Protein AF-A0A354EGL2-F1 (afdb_monomer_lite)

Foldseek 3Di:
DLLVVLLVLQVVVQPDPVCVVAPDPDRVLVVVLVLLVQDLVPFQDQAPCVVDPVSLVCLLCPSCVRVNDRVVVVVQSCCVVVLVCVLVSLVSVLVQQPDPPDADPSRRHHDDLLSVLSLLSSLQRGPNNVVVLVPHDLVVSLSSPLSSLVSCVVCVVVVNNPSPDDCLVSLVVSLVSLVPDPSDPCSVVSNVVSVVVNVPDPPPPPDDD

Structure (mmCIF, N/CA/C/O backbone):
data_AF-A0A354EGL2-F1
#
_entry.id   AF-A0A354EGL2-F1
#
loop_
_atom_site.group_PDB
_atom_site.id
_atom_site.type_symbol
_atom_site.label_atom_id
_atom_site.label_alt_id
_atom_site.label_comp_id
_atom_site.label_asym_id
_atom_site.label_entity_id
_atom_site.label_seq_id
_atom_site.pdbx_PDB_ins_code
_atom_site.Cartn_x
_atom_site.Cartn_y
_atom_site.Cartn_z
_atom_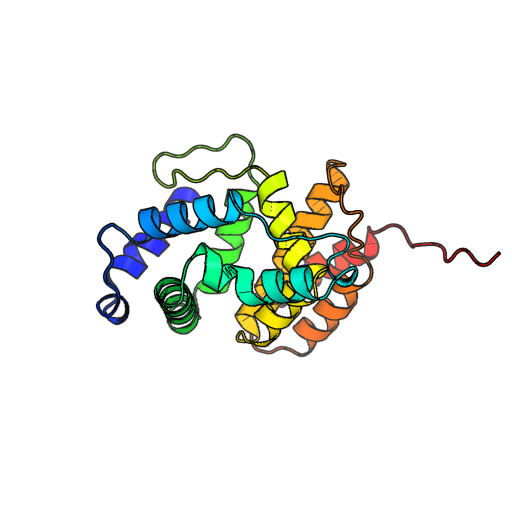site.occupancy
_atom_site.B_iso_or_equiv
_atom_site.auth_seq_id
_atom_site.auth_comp_id
_atom_site.auth_asym_id
_atom_site.auth_atom_id
_atom_site.pdbx_PDB_model_num
ATOM 1 N N . MET A 1 1 ? 9.305 -7.172 17.462 1.00 82.94 1 MET A N 1
ATOM 2 C CA . MET A 1 1 ? 9.045 -5.758 17.861 1.00 82.94 1 MET A CA 1
ATOM 3 C C . MET A 1 1 ? 7.963 -5.160 16.973 1.00 82.94 1 MET A C 1
ATOM 5 O O . MET A 1 1 ? 6.944 -4.763 17.519 1.00 82.94 1 MET A O 1
ATOM 9 N N . LEU A 1 2 ? 8.120 -5.228 15.644 1.00 90.19 2 LEU A N 1
ATOM 10 C CA . LEU A 1 2 ? 7.120 -4.787 14.658 1.00 90.19 2 LEU A CA 1
ATOM 11 C C . LEU A 1 2 ? 5.730 -5.413 14.851 1.00 90.19 2 LEU A C 1
ATOM 13 O O . LEU A 1 2 ? 4.753 -4.677 14.930 1.00 90.19 2 LEU A O 1
ATOM 17 N N . ALA A 1 3 ? 5.630 -6.741 15.024 1.00 91.81 3 ALA A N 1
ATOM 18 C CA . ALA A 1 3 ? 4.333 -7.391 15.259 1.00 91.81 3 ALA A CA 1
ATOM 19 C C . ALA A 1 3 ? 3.604 -6.814 16.478 1.00 91.81 3 ALA A C 1
ATOM 21 O O . ALA A 1 3 ? 2.397 -6.627 16.441 1.00 91.81 3 ALA A O 1
ATOM 22 N N . LYS A 1 4 ? 4.343 -6.486 17.547 1.00 93.56 4 LYS A N 1
ATOM 23 C CA . LYS A 1 4 ? 3.783 -5.882 18.761 1.00 93.56 4 LYS A CA 1
ATOM 24 C C . LYS A 1 4 ? 3.300 -4.448 18.521 1.00 93.56 4 LYS A C 1
ATOM 26 O O . LYS A 1 4 ? 2.286 -4.074 19.094 1.00 93.56 4 LYS A O 1
ATOM 31 N N . GLN A 1 5 ? 4.010 -3.656 17.716 1.00 94.50 5 GLN A N 1
ATOM 32 C CA . GLN A 1 5 ? 3.608 -2.280 17.390 1.00 94.50 5 GLN A CA 1
ATOM 33 C C . GLN A 1 5 ? 2.332 -2.273 16.541 1.00 94.50 5 GLN A C 1
ATOM 35 O O . GLN A 1 5 ? 1.341 -1.660 16.928 1.00 94.50 5 GLN A O 1
ATOM 40 N N . LEU A 1 6 ? 2.314 -3.069 15.469 1.00 95.38 6 LEU A N 1
ATOM 41 C CA . LEU A 1 6 ? 1.147 -3.234 14.602 1.00 95.38 6 LEU A CA 1
ATOM 42 C C . LEU A 1 6 ? -0.047 -3.842 15.348 1.00 95.38 6 LEU A C 1
ATOM 44 O O . LEU A 1 6 ? -1.172 -3.377 15.188 1.00 95.38 6 LEU A O 1
ATOM 48 N N . HIS A 1 7 ? 0.188 -4.843 16.200 1.00 96.06 7 HIS A N 1
ATOM 49 C CA . HIS A 1 7 ? -0.850 -5.388 17.074 1.00 96.06 7 HIS A CA 1
ATOM 50 C C . HIS A 1 7 ? -1.403 -4.318 18.021 1.00 96.06 7 HIS A C 1
ATOM 52 O O . HIS A 1 7 ? -2.615 -4.136 18.099 1.00 96.06 7 HIS A O 1
ATOM 58 N N . GLY A 1 8 ? -0.521 -3.553 18.672 1.00 96.94 8 GLY A N 1
ATOM 59 C CA . GLY A 1 8 ? -0.904 -2.461 19.564 1.00 96.94 8 GLY A CA 1
ATOM 60 C C . GLY A 1 8 ? -1.701 -1.358 18.863 1.00 96.94 8 GLY A C 1
ATOM 61 O O . GLY A 1 8 ? -2.616 -0.797 19.462 1.00 96.94 8 GLY A O 1
ATOM 62 N N . PHE A 1 9 ? -1.424 -1.080 17.584 1.00 97.38 9 PHE A N 1
ATOM 63 C CA . PHE A 1 9 ? -2.253 -0.184 16.777 1.00 97.38 9 PHE A CA 1
ATOM 64 C C . PHE A 1 9 ? -3.685 -0.716 16.632 1.00 97.38 9 PHE A C 1
ATOM 66 O O . PHE A 1 9 ? -4.638 0.030 16.847 1.00 97.38 9 PHE A O 1
ATOM 73 N N . PHE A 1 10 ? -3.866 -2.003 16.328 1.00 97.12 10 PHE A N 1
ATOM 74 C CA . PHE A 1 10 ? -5.208 -2.584 16.244 1.00 97.12 10 PHE A CA 1
ATOM 75 C C . PHE A 1 10 ? -5.915 -2.644 17.603 1.00 97.12 10 PHE A C 1
ATOM 77 O O . PHE A 1 10 ? -7.104 -2.342 17.666 1.00 97.12 10 PHE A O 1
ATOM 84 N N . GLU A 1 11 ? -5.202 -2.947 18.693 1.00 97.12 11 GLU A N 1
ATOM 85 C CA . GLU A 1 11 ? -5.763 -2.868 20.050 1.00 97.12 11 GLU A CA 1
ATOM 86 C C . GLU A 1 11 ? -6.217 -1.442 20.394 1.00 97.12 11 GLU A C 1
ATOM 88 O O . GLU A 1 11 ? -7.271 -1.253 21.003 1.00 97.12 11 GLU A O 1
ATOM 93 N N . HIS A 1 12 ? -5.445 -0.429 19.988 1.00 97.31 12 HIS A N 1
ATOM 94 C CA . HIS A 1 12 ? -5.819 0.972 20.146 1.00 97.31 12 HIS A CA 1
ATOM 95 C C . HIS A 1 12 ? -7.082 1.307 19.349 1.00 97.31 12 HIS A C 1
ATOM 97 O O . HIS A 1 12 ? -8.018 1.881 19.908 1.00 97.31 12 HIS A O 1
ATOM 103 N N . VAL A 1 13 ? -7.115 0.931 18.068 1.00 97.06 13 VAL A N 1
ATOM 104 C CA . VAL A 1 13 ? -8.241 1.159 17.152 1.00 97.06 13 VAL A CA 1
ATOM 105 C C . VAL A 1 13 ? -9.513 0.486 17.676 1.00 97.06 13 VAL A C 1
ATOM 107 O O . VAL A 1 13 ? -10.561 1.128 17.702 1.00 97.06 13 VAL A O 1
ATOM 110 N N . ASP A 1 14 ? -9.418 -0.740 18.201 1.00 96.75 14 ASP A N 1
ATOM 111 C CA . ASP A 1 14 ? -10.532 -1.486 18.810 1.00 96.75 14 ASP A CA 1
ATOM 112 C C . ASP A 1 14 ? -11.184 -0.757 20.000 1.00 96.75 14 ASP A C 1
ATOM 114 O O . ASP A 1 14 ? -12.360 -0.975 20.293 1.00 96.75 14 ASP A O 1
ATOM 118 N N . GLN A 1 15 ? -10.453 0.138 20.669 1.00 95.81 15 GLN A N 1
ATOM 119 C CA . GLN A 1 15 ? -10.955 0.934 21.795 1.00 95.81 15 GLN A CA 1
ATOM 120 C C . GLN A 1 15 ? -11.575 2.271 21.364 1.00 95.81 15 GLN A C 1
ATOM 122 O O . GLN A 1 15 ? -12.168 2.971 22.191 1.00 95.81 15 GLN A O 1
ATOM 127 N N . GLN A 1 16 ? -11.463 2.652 20.088 1.00 96.69 16 GLN A N 1
ATOM 128 C CA . GLN A 1 16 ? -11.916 3.960 19.627 1.00 96.69 16 GLN A CA 1
ATOM 129 C C . GLN A 1 16 ? -13.424 4.008 19.383 1.00 96.69 16 GLN A C 1
ATOM 131 O O . GLN A 1 16 ? -14.006 3.202 18.657 1.00 96.69 16 GLN A O 1
ATOM 136 N N . GLY A 1 17 ? -14.071 5.055 19.904 1.00 94.88 17 GLY A N 1
ATOM 137 C CA . GLY A 1 17 ? -15.522 5.236 19.778 1.00 94.88 17 GLY A CA 1
ATOM 138 C C . GLY A 1 17 ? -16.024 5.375 18.333 1.00 94.88 17 GLY A C 1
ATOM 139 O O . GLY A 1 17 ? -17.172 5.036 18.050 1.00 94.88 17 GLY A O 1
ATOM 140 N N . TYR A 1 18 ? -15.179 5.820 17.394 1.00 95.00 18 TYR A N 1
ATOM 141 C CA . TYR A 1 18 ? -15.561 5.935 15.981 1.00 95.00 18 TYR A CA 1
ATOM 142 C C . TYR A 1 18 ? -15.761 4.576 15.294 1.00 95.00 18 TYR A C 1
ATOM 144 O O . TYR A 1 18 ? -16.353 4.541 14.211 1.00 95.00 18 TYR A O 1
ATOM 152 N N . LEU A 1 19 ? -15.282 3.471 15.881 1.00 94.19 19 LEU A N 1
ATOM 153 C CA . LEU A 1 19 ? -15.527 2.131 15.352 1.00 94.19 19 LEU A CA 1
ATOM 154 C C . LEU A 1 19 ? -16.942 1.632 15.623 1.00 94.19 19 LEU A C 1
ATOM 156 O O . LEU A 1 19 ? -17.435 0.812 14.857 1.00 94.19 19 LEU A O 1
ATOM 160 N N . GLY A 1 20 ? -17.622 2.148 16.652 1.00 89.44 20 GLY A N 1
ATOM 161 C CA . GLY A 1 20 ? -18.939 1.657 17.073 1.00 89.44 20 GLY A CA 1
ATOM 162 C C . GLY A 1 20 ? -20.042 1.773 16.011 1.00 89.44 20 GLY A C 1
ATOM 163 O O . GLY A 1 20 ? -21.084 1.139 16.138 1.00 89.44 20 GLY A O 1
ATOM 164 N N . GLN A 1 21 ? -19.820 2.555 14.949 1.00 91.75 21 GLN A N 1
ATOM 165 C CA . GLN A 1 21 ? -20.725 2.649 13.797 1.00 91.75 21 GLN A CA 1
ATOM 166 C C . GLN A 1 21 ? -20.550 1.512 12.771 1.00 91.75 21 GLN A C 1
ATOM 168 O O . GLN A 1 21 ? -21.348 1.413 11.839 1.00 91.75 21 GLN A O 1
ATOM 173 N N . PHE A 1 22 ? -19.509 0.683 12.901 1.00 93.44 22 PHE A N 1
ATOM 174 C CA . PHE A 1 22 ? -19.214 -0.422 11.992 1.00 93.44 22 PHE A CA 1
ATOM 175 C C . PHE A 1 22 ? -19.506 -1.766 12.674 1.00 93.44 22 PHE A C 1
ATOM 177 O O . PHE A 1 22 ? -19.043 -1.995 13.792 1.00 93.44 22 PHE A O 1
ATOM 184 N N . PRO A 1 23 ? -20.235 -2.685 12.017 1.00 83.69 23 PRO A N 1
ATOM 185 C CA . PRO A 1 23 ? -20.567 -3.986 12.588 1.00 83.69 23 PRO A CA 1
ATOM 186 C C . PRO A 1 23 ? -19.368 -4.944 12.494 1.00 83.69 23 PRO A C 1
ATOM 188 O O . PRO A 1 23 ? -19.315 -5.828 11.638 1.00 83.69 23 PRO A O 1
ATOM 191 N N . LEU A 1 24 ? -18.371 -4.751 13.358 1.00 91.12 24 LEU A N 1
ATOM 192 C CA . LEU A 1 24 ? -17.235 -5.661 13.483 1.00 91.12 24 LEU A CA 1
ATOM 193 C C . LEU A 1 24 ? -17.591 -6.817 14.423 1.00 91.12 24 LEU A C 1
ATOM 195 O O . LEU A 1 24 ? -17.804 -6.628 15.615 1.00 91.12 24 LEU A O 1
ATOM 199 N N . ASN A 1 25 ? -17.624 -8.035 13.880 1.00 88.88 25 ASN A N 1
ATOM 200 C CA . ASN A 1 25 ? -17.926 -9.257 14.643 1.00 88.88 25 ASN A CA 1
ATOM 201 C C . ASN A 1 25 ? -16.674 -9.915 15.257 1.00 88.88 25 ASN A C 1
ATOM 203 O O . ASN A 1 25 ? -16.757 -11.000 15.828 1.00 88.88 25 ASN A O 1
ATOM 207 N N . ARG A 1 26 ? -15.501 -9.303 15.073 1.00 93.69 26 ARG A N 1
ATOM 208 C CA . ARG A 1 26 ? -14.185 -9.777 15.523 1.00 93.69 26 ARG A CA 1
ATOM 209 C C . ARG A 1 26 ? -13.250 -8.575 15.726 1.00 93.69 26 ARG A C 1
ATOM 211 O O . ARG A 1 26 ? -13.554 -7.517 15.170 1.00 93.69 26 ARG A O 1
ATOM 218 N N . PRO A 1 27 ? -12.124 -8.736 16.448 1.00 95.38 27 PRO A N 1
ATOM 219 C CA . PRO A 1 27 ? -11.111 -7.688 16.588 1.00 95.38 27 PRO A CA 1
ATOM 220 C C . PRO A 1 27 ? -10.677 -7.115 15.234 1.00 95.38 27 PRO A C 1
ATOM 222 O O . PRO A 1 27 ? -10.592 -7.863 14.248 1.00 95.38 27 PRO A O 1
ATOM 225 N N . SER A 1 28 ? -10.388 -5.813 15.174 1.00 96.62 28 SER A N 1
ATOM 226 C CA . SER A 1 28 ? -10.071 -5.127 13.915 1.00 96.62 28 SER A CA 1
ATOM 227 C C . SER A 1 28 ? -8.884 -5.760 13.199 1.00 96.62 28 SER A C 1
ATOM 229 O O . SER A 1 28 ? -8.963 -5.949 11.988 1.00 96.62 28 SER A O 1
ATOM 231 N N . GLN A 1 29 ? -7.845 -6.197 13.919 1.00 96.62 29 GLN A N 1
ATOM 232 C CA . GLN A 1 29 ? -6.706 -6.903 13.322 1.00 96.62 29 GLN A CA 1
ATOM 233 C C . GLN A 1 2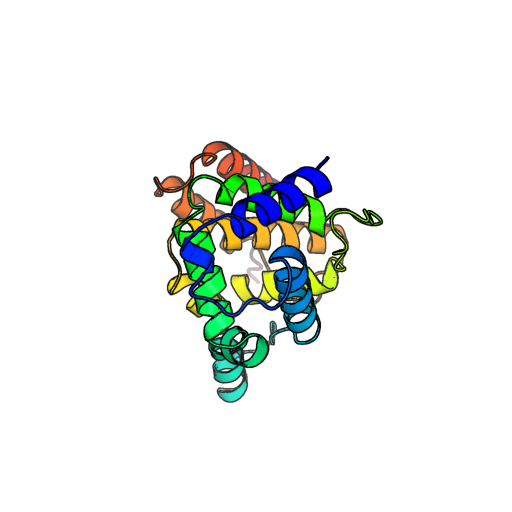9 ? -7.154 -8.110 12.490 1.00 96.62 29 GLN A C 1
ATOM 235 O O . GLN A 1 29 ? -6.832 -8.216 11.309 1.00 96.62 29 GLN A O 1
ATOM 240 N N . ALA A 1 30 ? -7.932 -9.014 13.093 1.00 96.62 30 ALA A N 1
ATOM 241 C CA . ALA A 1 30 ? -8.417 -10.213 12.414 1.00 96.62 30 ALA A CA 1
ATOM 242 C C . ALA A 1 30 ? -9.330 -9.861 11.231 1.00 96.62 30 ALA A C 1
ATOM 244 O O . ALA A 1 30 ? -9.375 -10.579 10.233 1.00 96.62 30 ALA A O 1
ATOM 245 N N . HIS A 1 31 ? -10.051 -8.742 11.330 1.00 97.44 31 HIS A N 1
ATOM 246 C CA . HIS A 1 31 ? -10.849 -8.215 10.234 1.00 97.44 31 HIS A CA 1
ATOM 247 C C . HIS A 1 31 ? -10.007 -7.717 9.066 1.00 97.44 31 HIS A C 1
ATOM 249 O O . HIS A 1 31 ? -10.260 -8.111 7.930 1.00 97.44 31 HIS A O 1
ATOM 255 N N . PHE A 1 32 ? -8.988 -6.907 9.328 1.00 97.06 32 PHE A N 1
ATOM 256 C CA . PHE A 1 32 ? -8.120 -6.364 8.289 1.00 97.06 32 PHE A CA 1
ATOM 257 C C . PHE A 1 32 ? -7.246 -7.419 7.623 1.00 97.06 32 PHE A C 1
ATOM 259 O O . PHE A 1 32 ? -7.055 -7.337 6.411 1.00 97.06 32 PHE A O 1
ATOM 266 N N . ILE A 1 33 ? -6.788 -8.429 8.366 1.00 96.50 33 ILE A N 1
ATOM 267 C CA . ILE A 1 33 ? -6.058 -9.568 7.795 1.00 96.50 33 ILE A CA 1
ATOM 268 C C . ILE A 1 33 ? -6.926 -10.301 6.767 1.00 96.50 33 ILE A C 1
ATOM 270 O O . ILE A 1 33 ? -6.500 -10.493 5.637 1.00 96.50 33 ILE A O 1
ATOM 274 N N . ASP A 1 34 ? -8.179 -10.613 7.095 1.00 96.75 34 ASP A N 1
ATOM 275 C CA . ASP A 1 34 ? -9.098 -11.272 6.156 1.00 96.75 34 ASP A CA 1
ATOM 276 C C . ASP A 1 34 ? -9.430 -10.406 4.931 1.00 96.75 34 ASP A C 1
ATOM 278 O O . ASP A 1 34 ? -9.510 -10.908 3.808 1.00 96.75 34 ASP A O 1
ATOM 282 N N . LEU A 1 35 ? -9.591 -9.089 5.109 1.00 97.44 35 LEU A N 1
ATOM 283 C CA . LEU A 1 35 ? -9.753 -8.177 3.974 1.00 97.44 35 LEU A CA 1
ATOM 284 C C . LEU A 1 35 ? -8.509 -8.167 3.080 1.00 97.44 35 LEU A C 1
ATOM 286 O O . LEU A 1 35 ? -8.646 -8.186 1.853 1.00 97.44 35 LEU A O 1
ATOM 290 N N . ALA A 1 36 ? -7.317 -8.147 3.678 1.00 97.25 36 ALA A N 1
ATOM 291 C CA . ALA A 1 36 ? -6.057 -8.221 2.955 1.00 97.25 36 ALA A CA 1
ATOM 292 C C . ALA A 1 36 ? -5.937 -9.554 2.207 1.00 97.25 36 ALA A C 1
ATOM 294 O O . ALA A 1 36 ? -5.654 -9.547 1.014 1.00 97.25 36 ALA A O 1
ATOM 295 N N . ASP A 1 37 ? -6.253 -10.684 2.835 1.00 97.19 37 ASP A N 1
ATOM 296 C CA . ASP A 1 37 ? -6.216 -12.001 2.192 1.00 97.19 37 ASP A CA 1
ATOM 297 C C . ASP A 1 37 ? -7.194 -12.107 1.019 1.00 97.19 37 ASP A C 1
ATOM 299 O O . ASP A 1 37 ? -6.845 -12.642 -0.039 1.00 97.19 37 ASP A O 1
ATOM 303 N N . ARG A 1 38 ? -8.402 -11.544 1.149 1.00 98.12 38 ARG A N 1
ATOM 304 C CA . ARG A 1 38 ? -9.378 -11.466 0.049 1.00 98.12 38 ARG A CA 1
ATOM 305 C C . ARG A 1 38 ? -8.853 -10.643 -1.119 1.00 98.12 38 ARG A C 1
ATOM 307 O O . ARG A 1 38 ? -9.011 -11.064 -2.263 1.00 98.12 38 ARG A O 1
ATOM 314 N N . LEU A 1 39 ? -8.235 -9.497 -0.841 1.00 98.25 39 LEU A N 1
ATOM 315 C CA . LEU A 1 39 ? -7.596 -8.652 -1.850 1.00 98.25 39 LEU A CA 1
ATOM 316 C C . LEU A 1 39 ? -6.446 -9.396 -2.537 1.00 98.25 39 LEU A C 1
ATOM 318 O O . LEU A 1 39 ? -6.446 -9.563 -3.750 1.00 98.25 39 LEU A O 1
ATOM 322 N N . LEU A 1 40 ? -5.516 -9.950 -1.767 1.00 96.94 40 LEU A N 1
ATOM 323 C CA . LEU A 1 40 ? -4.353 -10.666 -2.290 1.00 96.94 40 LEU A CA 1
ATOM 324 C C . LEU A 1 40 ? -4.713 -11.963 -3.034 1.00 96.94 40 LEU A C 1
ATOM 326 O O . LEU A 1 40 ? -3.921 -12.442 -3.843 1.00 96.94 40 LEU A O 1
ATOM 330 N N . SER A 1 41 ? -5.887 -12.541 -2.772 1.00 97.62 41 SER A N 1
ATOM 331 C CA . SER A 1 41 ? -6.422 -13.696 -3.513 1.00 97.62 41 SER A CA 1
ATOM 332 C C . SER A 1 41 ? -7.200 -13.300 -4.772 1.00 97.62 41 SER A C 1
ATOM 334 O O . SER A 1 41 ? -7.540 -14.162 -5.575 1.00 97.62 41 SER A O 1
ATOM 336 N N . ASN A 1 42 ? -7.486 -12.009 -4.950 1.00 97.88 42 ASN A N 1
ATOM 337 C CA . ASN A 1 42 ? -8.179 -11.450 -6.106 1.00 97.88 42 ASN A CA 1
ATOM 338 C C . ASN A 1 42 ? -7.413 -10.205 -6.588 1.00 97.88 42 ASN A C 1
ATOM 340 O O . ASN A 1 42 ? -7.911 -9.091 -6.410 1.00 97.88 42 ASN A O 1
ATOM 344 N N . PRO A 1 43 ? -6.192 -10.351 -7.137 1.00 96.69 43 PRO A N 1
ATOM 345 C CA . PRO A 1 43 ? -5.412 -9.206 -7.589 1.00 96.69 43 PRO A CA 1
ATOM 346 C C . PRO A 1 43 ? -6.096 -8.499 -8.776 1.00 96.69 43 PRO A C 1
ATOM 348 O O . PRO A 1 43 ? -6.806 -9.141 -9.555 1.00 96.69 43 PRO A O 1
ATOM 351 N N . PRO A 1 44 ? -5.914 -7.176 -8.917 1.00 95.81 44 PRO A N 1
ATOM 352 C CA . PRO A 1 44 ? -6.371 -6.432 -10.091 1.00 95.81 44 PRO A CA 1
ATOM 353 C C . PRO A 1 44 ? -5.527 -6.775 -11.332 1.00 95.81 44 PRO A C 1
ATOM 355 O O . PRO A 1 44 ? -4.462 -7.383 -11.227 1.00 95.81 44 PRO A O 1
ATOM 358 N N . VAL A 1 45 ? -5.966 -6.343 -12.516 1.00 96.31 45 VAL A N 1
ATOM 359 C CA . VAL A 1 45 ? -5.198 -6.528 -13.759 1.00 96.31 45 VAL A CA 1
ATOM 360 C C . VAL A 1 45 ? -4.165 -5.406 -13.895 1.00 96.31 45 VAL A C 1
ATOM 362 O O . VAL A 1 45 ? -4.535 -4.247 -14.044 1.00 96.31 45 VAL A O 1
ATOM 365 N N . VAL A 1 46 ? -2.870 -5.722 -13.840 1.00 95.31 46 VAL A N 1
ATOM 366 C CA . VAL A 1 46 ? -1.796 -4.703 -13.837 1.00 95.31 46 VAL A CA 1
ATOM 367 C C . VAL A 1 46 ? -1.312 -4.333 -15.241 1.00 95.31 46 VAL A C 1
ATOM 369 O O . VAL A 1 46 ? -1.112 -3.158 -15.552 1.00 95.31 46 VAL A O 1
ATOM 372 N N . SER A 1 47 ? -1.110 -5.336 -16.089 1.00 91.69 47 SER A N 1
ATOM 373 C CA . SER A 1 47 ? -0.637 -5.174 -17.464 1.00 91.69 47 SER A CA 1
ATOM 374 C C . SER A 1 47 ? -1.803 -5.204 -18.442 1.00 91.69 47 SER A C 1
ATOM 376 O O . SER A 1 47 ? -2.756 -5.952 -18.236 1.00 91.69 47 SER A O 1
ATOM 378 N N . ARG A 1 48 ? -1.706 -4.437 -19.538 1.00 89.94 48 ARG A N 1
ATOM 379 C CA . ARG A 1 48 ? -2.702 -4.438 -20.629 1.00 89.94 48 ARG A CA 1
ATOM 380 C C . ARG A 1 48 ? -4.122 -4.057 -20.184 1.00 89.94 48 ARG A C 1
ATOM 382 O O . ARG A 1 48 ? -5.088 -4.396 -20.851 1.00 89.94 48 ARG A O 1
ATOM 389 N N . GLU A 1 49 ? -4.257 -3.303 -19.088 1.00 93.06 49 GLU A N 1
ATOM 390 C CA . GLU A 1 49 ? -5.554 -2.776 -18.631 1.00 93.06 49 GLU A CA 1
ATOM 391 C C . GLU A 1 49 ? -6.254 -1.967 -19.735 1.00 93.06 49 GLU A C 1
ATOM 393 O O . GLU A 1 49 ? -7.467 -2.058 -19.892 1.00 93.06 49 GLU A O 1
ATOM 398 N N . ALA A 1 50 ? -5.486 -1.194 -20.507 1.00 89.25 50 ALA A N 1
ATOM 399 C CA . ALA A 1 50 ? -6.001 -0.310 -21.549 1.00 89.25 50 ALA A CA 1
ATOM 400 C C . ALA A 1 50 ? -6.425 -1.029 -22.844 1.00 89.25 50 ALA A C 1
ATOM 402 O O . ALA A 1 50 ? -6.935 -0.371 -23.751 1.00 89.25 50 ALA A O 1
ATOM 403 N N . ASP A 1 51 ? -6.227 -2.347 -22.946 1.00 91.50 51 ASP A N 1
ATOM 404 C CA . ASP A 1 51 ? -6.587 -3.115 -24.142 1.00 91.50 51 ASP A CA 1
ATOM 405 C C . ASP A 1 51 ? -8.105 -3.194 -24.340 1.00 91.50 51 ASP A C 1
ATOM 407 O O . ASP A 1 51 ? -8.577 -3.305 -25.474 1.00 91.50 51 ASP A O 1
ATOM 411 N N . ASP A 1 52 ? -8.883 -3.122 -23.256 1.00 92.94 52 ASP A N 1
ATOM 412 C CA . ASP A 1 52 ? -10.335 -3.151 -23.331 1.00 92.94 52 ASP A CA 1
ATOM 413 C C . ASP A 1 52 ? -11.016 -2.354 -22.206 1.00 92.94 52 ASP A C 1
ATOM 415 O O . ASP A 1 52 ? -10.569 -2.286 -21.060 1.00 92.94 52 ASP A O 1
ATOM 419 N N . LEU A 1 53 ? -12.161 -1.752 -22.541 1.00 92.25 53 LEU A N 1
ATOM 420 C CA . LEU A 1 53 ? -12.931 -0.922 -21.612 1.00 92.25 53 LEU A CA 1
ATOM 421 C C . LEU A 1 53 ? -13.422 -1.708 -20.388 1.00 92.25 53 LEU A C 1
ATOM 423 O O . LEU A 1 53 ? -13.572 -1.134 -19.309 1.00 92.25 53 LEU A O 1
ATOM 427 N N . TYR A 1 54 ? -13.702 -3.001 -20.538 1.00 94.00 54 TYR A N 1
ATOM 428 C CA . TYR A 1 54 ? -14.238 -3.805 -19.449 1.00 94.00 54 TYR A CA 1
ATOM 429 C C . TYR A 1 54 ? -13.198 -3.981 -18.336 1.00 94.00 54 TYR A C 1
ATOM 431 O O . TYR A 1 54 ? -13.533 -3.769 -17.169 1.00 94.00 54 TYR A O 1
ATOM 439 N N . THR A 1 55 ? -11.938 -4.246 -18.678 1.00 94.56 55 THR A N 1
ATOM 440 C CA . THR A 1 55 ? -10.825 -4.347 -17.725 1.00 94.56 55 THR A CA 1
ATOM 441 C C . THR A 1 55 ? -10.583 -3.027 -16.987 1.00 94.56 55 THR A C 1
ATOM 443 O O . THR A 1 55 ? -10.492 -3.022 -15.756 1.00 94.56 55 THR A O 1
ATOM 446 N N . ILE A 1 56 ? -10.608 -1.887 -17.691 1.00 94.50 56 ILE A N 1
ATOM 447 C CA . ILE A 1 56 ? -10.524 -0.552 -17.064 1.00 94.50 56 ILE A CA 1
ATOM 448 C C . ILE A 1 56 ? -11.643 -0.369 -16.022 1.00 94.50 56 ILE A C 1
ATOM 450 O O . ILE A 1 56 ? -11.398 0.043 -14.883 1.00 94.50 56 ILE A O 1
ATOM 454 N N . LEU A 1 57 ? -12.891 -0.689 -16.388 1.00 94.19 57 LEU A N 1
ATOM 455 C CA . LEU A 1 57 ? -14.042 -0.584 -15.484 1.00 94.19 57 LEU A CA 1
ATOM 456 C C . LEU A 1 57 ? -13.912 -1.524 -14.275 1.00 94.19 57 LEU A C 1
ATOM 458 O O . LEU A 1 57 ? -14.245 -1.126 -13.153 1.00 94.19 57 LEU A O 1
ATOM 462 N N . GLN A 1 58 ? -13.414 -2.748 -14.475 1.00 95.00 58 GLN A N 1
ATOM 463 C CA . GLN A 1 58 ? -13.176 -3.702 -13.391 1.00 95.00 58 GLN A CA 1
ATOM 464 C C . GLN A 1 58 ? -12.148 -3.175 -12.389 1.00 95.00 58 GLN A C 1
ATOM 466 O O . GLN A 1 58 ? -12.437 -3.148 -11.189 1.00 95.00 58 GLN A O 1
ATOM 471 N N . ASN A 1 59 ? -11.003 -2.693 -12.868 1.00 96.62 59 ASN A N 1
ATOM 472 C CA . ASN A 1 59 ? -9.950 -2.128 -12.030 1.00 96.62 59 ASN A CA 1
ATOM 473 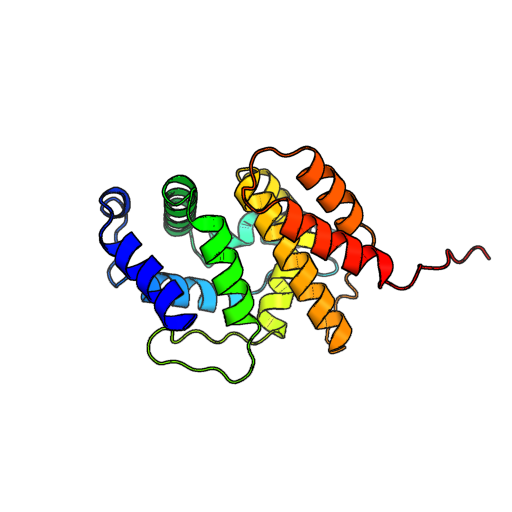C C . ASN A 1 59 ? -10.419 -0.888 -11.257 1.00 96.62 59 ASN A C 1
ATOM 475 O O . ASN A 1 59 ? -10.141 -0.750 -10.064 1.00 96.62 59 ASN A O 1
ATOM 479 N N . MET A 1 60 ? -11.193 0.002 -11.888 1.00 94.81 60 MET A N 1
ATOM 480 C CA . MET A 1 60 ? -11.759 1.172 -11.200 1.00 94.81 60 MET A CA 1
ATOM 481 C C . MET A 1 60 ? -12.702 0.795 -10.051 1.00 94.81 60 MET A C 1
ATOM 483 O O . MET A 1 60 ? -12.765 1.511 -9.046 1.00 94.81 60 MET A O 1
ATOM 487 N N . ALA A 1 61 ? -13.426 -0.317 -10.190 1.00 95.69 61 ALA A N 1
ATOM 488 C CA . ALA A 1 61 ? -14.353 -0.832 -9.187 1.00 95.69 61 ALA A CA 1
ATOM 489 C C . ALA A 1 61 ? -13.720 -1.866 -8.236 1.00 95.69 61 ALA A C 1
ATOM 491 O O . ALA A 1 61 ? -14.433 -2.401 -7.385 1.00 95.69 61 ALA A O 1
ATOM 492 N N . HIS A 1 62 ? -12.413 -2.140 -8.349 1.00 97.62 62 HIS A N 1
ATOM 493 C CA . HIS A 1 62 ? -11.743 -3.289 -7.727 1.00 97.62 62 HIS A CA 1
ATOM 494 C C . HIS A 1 62 ? -12.037 -3.439 -6.233 1.00 97.62 62 HIS A C 1
ATOM 496 O O . HIS A 1 62 ? -12.700 -4.384 -5.810 1.00 97.62 62 HIS A O 1
ATOM 502 N N . PHE A 1 63 ? -11.639 -2.455 -5.423 1.00 97.56 63 PHE A N 1
ATOM 503 C CA . PHE A 1 63 ? -11.853 -2.506 -3.974 1.00 97.56 63 PHE A CA 1
ATOM 504 C C . PHE A 1 63 ? -13.334 -2.609 -3.601 1.00 97.56 63 PHE A C 1
ATOM 506 O O . PHE A 1 63 ? -13.690 -3.343 -2.685 1.00 97.56 63 PHE A O 1
ATOM 513 N N . PHE A 1 64 ? -14.217 -1.911 -4.320 1.00 96.81 64 PHE A N 1
ATOM 514 C CA . PHE A 1 64 ? -15.651 -1.978 -4.038 1.00 96.81 64 PHE A CA 1
ATOM 515 C C . PHE A 1 64 ? -16.197 -3.386 -4.283 1.00 96.81 64 PHE A C 1
ATOM 517 O O . PHE A 1 64 ? -16.971 -3.884 -3.472 1.00 96.81 64 PHE A O 1
ATOM 524 N N . ARG A 1 65 ? -15.765 -4.044 -5.362 1.00 97.25 65 ARG A N 1
ATOM 525 C CA . ARG A 1 65 ? -16.167 -5.416 -5.687 1.00 97.25 65 ARG A CA 1
ATOM 526 C C . ARG A 1 65 ? -15.625 -6.431 -4.684 1.00 97.25 65 ARG A C 1
ATOM 528 O O . ARG A 1 65 ? -16.359 -7.338 -4.308 1.00 97.25 65 ARG A O 1
ATOM 535 N N . ILE A 1 66 ? -14.368 -6.287 -4.260 1.00 98.06 66 ILE A N 1
ATOM 536 C CA . ILE A 1 66 ? -13.705 -7.295 -3.423 1.00 98.06 66 ILE A CA 1
ATOM 537 C C . ILE A 1 66 ? -14.033 -7.133 -1.945 1.00 98.06 66 ILE A C 1
ATOM 539 O O . ILE A 1 66 ? -14.378 -8.123 -1.308 1.00 98.06 66 ILE A O 1
ATOM 543 N N . ILE A 1 67 ? -13.942 -5.922 -1.389 1.00 97.19 67 ILE A N 1
ATOM 544 C CA . ILE A 1 67 ? -14.125 -5.685 0.053 1.00 97.19 67 ILE A CA 1
ATOM 545 C C . ILE A 1 67 ? -15.419 -4.941 0.387 1.00 97.19 67 ILE A C 1
ATOM 547 O O . ILE A 1 67 ? -15.824 -4.931 1.544 1.00 97.19 67 ILE A O 1
ATOM 551 N N . GLY A 1 68 ? -16.131 -4.386 -0.593 1.00 96.94 68 GLY A N 1
ATOM 552 C CA . GLY A 1 68 ? -17.425 -3.747 -0.360 1.00 96.94 68 GLY A CA 1
ATOM 553 C C . GLY A 1 68 ? -17.336 -2.337 0.230 1.00 96.94 68 GLY A C 1
ATOM 554 O O . GLY A 1 68 ? -16.311 -1.885 0.743 1.00 96.94 68 GLY A O 1
ATOM 555 N N . LYS A 1 69 ? -18.459 -1.618 0.150 1.00 95.81 69 LYS A N 1
ATOM 556 C CA . LYS A 1 69 ? -18.579 -0.211 0.563 1.00 95.81 69 LYS A CA 1
ATOM 557 C C . LYS A 1 69 ? -18.289 0.018 2.046 1.00 95.81 69 LYS A C 1
ATOM 559 O O . LYS A 1 69 ? -17.615 0.986 2.380 1.00 95.81 69 LYS A O 1
ATOM 564 N N . GLU A 1 70 ? -18.827 -0.834 2.915 1.00 95.62 70 GLU A N 1
ATOM 565 C CA . GLU A 1 70 ? -18.727 -0.667 4.370 1.00 95.62 70 GLU A CA 1
ATOM 566 C C . GLU A 1 70 ? -17.274 -0.751 4.835 1.00 95.62 70 GLU A C 1
ATOM 568 O O . GLU A 1 70 ? -16.816 0.122 5.565 1.00 95.62 70 GLU A O 1
ATOM 573 N N . ASN A 1 71 ? -16.508 -1.710 4.307 1.00 96.62 71 ASN A N 1
ATOM 574 C CA . ASN A 1 71 ? -15.086 -1.833 4.616 1.00 96.62 71 ASN A CA 1
ATOM 575 C C . ASN A 1 71 ? -14.260 -0.674 4.045 1.00 96.62 71 ASN A C 1
ATOM 577 O O . ASN A 1 71 ? -13.338 -0.199 4.701 1.00 96.62 71 ASN A O 1
ATOM 581 N N . ILE A 1 72 ? -14.605 -0.159 2.859 1.00 96.12 72 ILE A N 1
ATOM 582 C CA . ILE A 1 72 ? -13.966 1.057 2.325 1.00 96.12 72 ILE A CA 1
ATOM 583 C C . ILE A 1 72 ? -14.224 2.256 3.245 1.00 96.12 72 ILE A C 1
ATOM 585 O O . ILE A 1 72 ? -13.317 3.056 3.474 1.00 96.12 72 ILE A O 1
ATOM 589 N N . LEU A 1 73 ? -15.448 2.398 3.763 1.00 96.00 73 LEU A N 1
ATOM 590 C CA . LEU A 1 73 ? -15.794 3.479 4.684 1.00 96.00 73 LEU A CA 1
ATOM 591 C C . LEU A 1 73 ? -15.074 3.326 6.030 1.00 96.00 73 LEU A C 1
ATOM 593 O O . LEU A 1 73 ? -14.599 4.324 6.569 1.00 96.00 73 LEU A O 1
ATOM 597 N N . LEU A 1 74 ? -14.946 2.098 6.531 1.00 97.00 74 LEU A N 1
ATOM 598 C CA . LEU A 1 74 ? -14.177 1.772 7.730 1.00 97.00 74 LEU A CA 1
ATOM 599 C C . LEU A 1 74 ? -12.702 2.163 7.572 1.00 97.00 74 LEU A C 1
ATOM 601 O O . LEU A 1 74 ? -12.199 2.942 8.378 1.00 97.00 74 LEU A O 1
ATOM 605 N N . ILE A 1 75 ? -12.040 1.702 6.503 1.00 95.81 75 ILE A N 1
ATOM 606 C CA . ILE A 1 75 ? -10.638 2.047 6.201 1.00 95.81 75 ILE A CA 1
ATOM 607 C C . ILE A 1 75 ? -10.478 3.561 6.128 1.00 95.81 75 ILE A C 1
ATOM 609 O O . ILE A 1 75 ? -9.604 4.123 6.778 1.00 95.81 75 ILE A O 1
ATOM 613 N N . LYS A 1 76 ? -11.349 4.237 5.369 1.00 95.31 76 LYS A N 1
ATOM 614 C CA . LYS A 1 76 ? -11.314 5.696 5.252 1.00 95.31 76 LYS A CA 1
ATOM 615 C C . LYS A 1 76 ? -11.440 6.370 6.622 1.00 95.31 76 LYS A C 1
ATOM 617 O O . LYS A 1 76 ? -10.714 7.314 6.895 1.00 95.31 76 LYS A O 1
ATOM 622 N N . THR A 1 77 ? -12.344 5.885 7.470 1.00 96.12 77 THR A N 1
ATOM 623 C CA . THR A 1 77 ? -12.561 6.453 8.805 1.00 96.12 77 THR A CA 1
ATOM 624 C C . THR A 1 77 ? -11.326 6.301 9.680 1.00 96.12 77 THR A C 1
ATOM 626 O O . THR A 1 77 ? -10.936 7.275 10.308 1.00 96.12 77 THR A O 1
ATOM 629 N N . ILE A 1 78 ? -10.682 5.132 9.686 1.00 96.12 78 ILE A N 1
ATOM 630 C CA . ILE A 1 78 ? -9.437 4.924 10.437 1.00 96.12 78 ILE A CA 1
ATOM 631 C C . ILE A 1 78 ? -8.342 5.852 9.908 1.00 96.12 78 ILE A C 1
ATOM 633 O O . ILE A 1 78 ? -7.764 6.589 10.692 1.00 96.12 78 ILE A O 1
ATOM 637 N N . LEU A 1 79 ? -8.124 5.917 8.590 1.00 94.69 79 LEU A N 1
ATOM 638 C CA . LEU A 1 79 ? -7.134 6.828 7.993 1.00 94.69 79 LEU A CA 1
ATOM 639 C C . LEU A 1 79 ? -7.396 8.303 8.343 1.00 94.69 79 LEU A C 1
ATOM 641 O O . LEU A 1 79 ? -6.461 9.075 8.533 1.00 94.69 79 LEU A O 1
ATOM 645 N N . ASP A 1 80 ? -8.667 8.701 8.437 1.00 94.25 80 ASP A N 1
ATOM 646 C CA . ASP A 1 80 ? -9.060 10.064 8.796 1.00 94.25 80 ASP A CA 1
ATOM 647 C C . ASP A 1 80 ? -8.913 10.367 10.298 1.00 94.25 80 ASP A C 1
ATOM 649 O O . ASP A 1 80 ? -8.720 11.531 10.656 1.00 94.25 80 ASP A O 1
ATOM 653 N N . ARG A 1 81 ? -9.026 9.364 11.177 1.00 96.06 81 ARG A N 1
ATOM 654 C CA . ARG A 1 81 ? -8.968 9.526 12.642 1.00 96.06 81 ARG A CA 1
ATOM 655 C C . ARG A 1 81 ? -7.575 9.286 13.215 1.00 96.06 81 ARG A C 1
ATOM 657 O O . ARG A 1 81 ? -7.172 10.024 14.103 1.00 96.06 81 ARG A O 1
ATOM 664 N N . GLU A 1 82 ? -6.831 8.352 12.641 1.00 95.81 82 GLU A N 1
ATOM 665 C CA . GLU A 1 82 ? -5.471 7.952 13.026 1.00 95.81 82 GLU A CA 1
ATOM 666 C C . GLU A 1 82 ? -4.403 8.691 12.204 1.00 95.81 82 GLU A C 1
ATOM 668 O O . GLU A 1 82 ? -3.359 8.153 11.839 1.00 95.81 82 GLU A O 1
ATOM 673 N N . ARG A 1 83 ? -4.678 9.951 11.847 1.00 92.12 83 ARG A N 1
ATOM 674 C CA . ARG A 1 83 ? -3.830 10.727 10.932 1.00 92.12 83 ARG A CA 1
ATOM 675 C C . ARG A 1 83 ? -2.408 10.908 11.438 1.00 92.12 83 ARG A C 1
ATOM 677 O O . ARG A 1 83 ? -1.500 10.958 10.613 1.00 92.12 83 ARG A O 1
ATOM 684 N N . ASP A 1 84 ? -2.233 11.039 12.744 1.00 91.44 84 ASP A N 1
ATOM 685 C CA . ASP A 1 84 ? -0.937 11.350 13.350 1.00 91.44 84 ASP A CA 1
ATOM 686 C C . ASP A 1 84 ? -0.036 10.115 13.473 1.00 91.44 84 ASP A C 1
ATOM 688 O O . ASP A 1 84 ? 1.173 10.261 13.596 1.00 91.44 84 ASP A O 1
ATOM 692 N N . THR A 1 85 ? -0.603 8.909 13.389 1.00 94.69 85 THR A N 1
ATOM 693 C CA . THR A 1 85 ? 0.125 7.635 13.519 1.00 94.69 85 THR A CA 1
ATOM 694 C C . THR A 1 85 ? 0.296 6.913 12.183 1.00 94.69 85 THR A C 1
ATOM 696 O O . THR A 1 85 ? 1.064 5.958 12.087 1.00 94.69 85 THR A O 1
ATOM 699 N N . ILE A 1 86 ? -0.390 7.355 11.121 1.00 94.44 86 ILE A N 1
ATOM 700 C CA . ILE A 1 86 ? -0.451 6.598 9.865 1.00 94.44 86 ILE A CA 1
ATOM 701 C C . ILE A 1 86 ? 0.896 6.469 9.143 1.00 94.44 86 ILE A C 1
ATOM 703 O O . ILE A 1 86 ? 1.118 5.472 8.460 1.00 94.44 86 ILE A O 1
ATOM 707 N N . GLU A 1 87 ? 1.795 7.450 9.281 1.00 96.62 87 GLU A N 1
ATOM 708 C CA . GLU A 1 87 ? 3.143 7.385 8.695 1.00 96.62 87 GLU A CA 1
ATOM 709 C C . GLU A 1 87 ? 3.969 6.264 9.340 1.00 96.62 87 GLU A C 1
ATOM 711 O O . GLU A 1 87 ? 4.584 5.464 8.626 1.00 96.62 87 GLU A O 1
ATOM 716 N N . ASP A 1 88 ? 3.899 6.156 10.669 1.00 96.06 88 ASP A N 1
ATOM 717 C CA . ASP A 1 88 ? 4.586 5.127 11.450 1.00 96.06 88 ASP A CA 1
ATOM 718 C C . ASP A 1 88 ? 3.997 3.745 11.158 1.00 96.06 88 ASP A C 1
ATOM 720 O O . ASP A 1 88 ? 4.723 2.827 10.780 1.00 96.06 88 ASP A O 1
ATOM 724 N N . VAL A 1 89 ? 2.667 3.613 11.211 1.00 96.44 89 VAL A N 1
ATOM 725 C CA . VAL A 1 89 ? 1.968 2.349 10.925 1.00 96.44 89 VAL A CA 1
ATOM 726 C C . VAL A 1 89 ? 2.241 1.874 9.497 1.00 96.44 89 VAL A C 1
ATOM 728 O O . VAL A 1 89 ? 2.450 0.683 9.272 1.00 96.44 89 VAL A O 1
ATOM 731 N N . ALA A 1 90 ? 2.269 2.778 8.511 1.00 96.75 90 ALA A N 1
ATOM 732 C CA . ALA A 1 90 ? 2.580 2.413 7.131 1.00 96.75 90 ALA A CA 1
ATOM 733 C C . ALA A 1 90 ? 4.033 1.933 6.974 1.00 96.75 90 ALA A C 1
ATOM 735 O O . ALA A 1 90 ? 4.277 0.975 6.240 1.00 96.75 90 ALA A O 1
ATOM 736 N N . SER A 1 91 ? 4.979 2.556 7.686 1.00 96.75 91 SER A N 1
ATOM 737 C CA . SER A 1 91 ? 6.385 2.131 7.725 1.00 96.75 91 SER A CA 1
ATOM 738 C C . SER A 1 91 ? 6.535 0.750 8.354 1.00 96.75 91 SER A C 1
ATOM 740 O O . SER A 1 91 ? 7.123 -0.155 7.757 1.00 96.75 91 SER A O 1
ATOM 742 N N . GLU A 1 92 ? 5.926 0.547 9.521 1.00 95.94 92 GLU A N 1
ATOM 743 C CA . GLU A 1 92 ? 5.933 -0.731 10.229 1.00 95.94 92 GLU A CA 1
ATOM 744 C C . GLU A 1 92 ? 5.291 -1.841 9.394 1.00 95.94 92 GLU A C 1
ATOM 746 O O . GLU A 1 92 ? 5.843 -2.938 9.300 1.00 95.94 92 GLU A O 1
ATOM 751 N N . LEU A 1 93 ? 4.163 -1.552 8.736 1.00 95.00 93 LEU A N 1
ATOM 752 C CA . LEU A 1 93 ? 3.480 -2.501 7.865 1.00 95.00 93 LEU A CA 1
ATOM 753 C C . LEU A 1 93 ? 4.323 -2.835 6.633 1.00 95.00 93 LEU A C 1
ATOM 755 O O . LEU A 1 93 ? 4.409 -4.004 6.269 1.00 95.00 93 LEU A O 1
ATOM 759 N N . PHE A 1 94 ? 4.964 -1.850 6.000 1.00 95.94 94 PHE A N 1
ATOM 760 C CA . PHE A 1 94 ? 5.869 -2.092 4.875 1.00 95.94 94 PHE A CA 1
ATOM 761 C C . PHE A 1 94 ? 7.044 -2.989 5.278 1.00 95.94 94 PHE A C 1
ATOM 763 O O . PHE A 1 94 ? 7.349 -3.963 4.583 1.00 95.94 94 PHE A O 1
ATOM 770 N N . LEU A 1 95 ? 7.685 -2.703 6.412 1.00 94.06 95 LEU A N 1
ATOM 771 C CA . LEU A 1 95 ? 8.751 -3.552 6.938 1.00 94.06 95 LEU A CA 1
ATOM 772 C C . LEU A 1 95 ? 8.224 -4.962 7.209 1.00 94.06 95 LEU A C 1
ATOM 774 O O . LEU A 1 95 ? 8.829 -5.935 6.772 1.00 94.06 95 LEU A O 1
ATOM 778 N N . TRP A 1 96 ? 7.061 -5.077 7.848 1.00 93.44 96 TRP A N 1
ATOM 779 C CA . TRP A 1 96 ? 6.431 -6.355 8.158 1.00 93.44 96 TRP A CA 1
ATOM 780 C C . TRP A 1 96 ? 6.159 -7.210 6.912 1.00 93.44 96 TRP A C 1
ATOM 782 O O . TRP A 1 96 ? 6.595 -8.356 6.849 1.00 93.44 96 TRP A O 1
ATOM 792 N N . ILE A 1 97 ? 5.495 -6.659 5.890 1.00 91.44 97 ILE A N 1
ATOM 793 C CA . ILE A 1 97 ? 5.112 -7.417 4.682 1.00 91.44 97 ILE A CA 1
ATOM 794 C C . ILE A 1 97 ? 6.286 -7.719 3.747 1.00 91.44 97 ILE A C 1
ATOM 796 O O . ILE A 1 97 ? 6.135 -8.492 2.803 1.00 91.44 97 ILE A O 1
ATOM 800 N N . THR A 1 98 ? 7.439 -7.086 3.964 1.00 89.19 98 THR A N 1
ATOM 801 C CA . THR A 1 98 ? 8.652 -7.332 3.179 1.00 89.19 98 THR A CA 1
ATOM 802 C C . THR A 1 98 ? 9.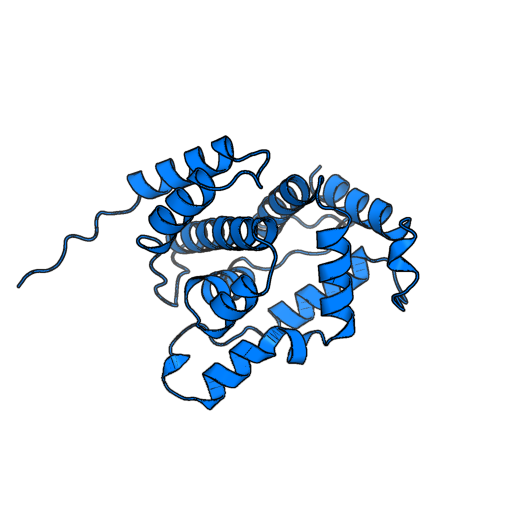697 -8.151 3.943 1.00 89.19 98 THR A C 1
ATOM 804 O O . THR A 1 98 ? 10.728 -8.511 3.375 1.00 89.19 98 THR A O 1
ATOM 807 N N . LEU A 1 99 ? 9.457 -8.507 5.206 1.00 85.44 99 LEU A N 1
ATOM 808 C CA . LEU A 1 99 ? 10.276 -9.483 5.923 1.00 85.44 99 LEU A CA 1
ATOM 809 C C . LEU A 1 99 ? 9.889 -10.903 5.492 1.00 85.44 99 LEU A C 1
ATOM 811 O O . LEU A 1 99 ? 8.753 -11.338 5.659 1.00 85.44 99 LEU A O 1
ATOM 815 N N . GLU A 1 100 ? 10.846 -11.646 4.941 1.00 73.50 100 GLU A N 1
ATOM 816 C CA . GLU A 1 100 ? 10.630 -13.044 4.564 1.00 73.50 100 GLU A CA 1
ATOM 817 C C . GLU A 1 100 ? 10.808 -13.969 5.773 1.00 73.50 100 GLU A C 1
ATOM 819 O O . GLU A 1 100 ? 11.714 -13.785 6.584 1.00 73.50 100 GLU A O 1
ATOM 824 N N . GLY A 1 101 ? 9.947 -14.984 5.892 1.00 65.88 101 GLY A N 1
ATOM 825 C CA . GLY A 1 101 ? 10.075 -16.032 6.912 1.00 65.88 101 GLY A CA 1
ATOM 826 C C . GLY A 1 101 ? 9.694 -15.623 8.341 1.00 65.88 101 GLY A C 1
ATOM 827 O O . GLY A 1 101 ? 9.760 -16.461 9.238 1.00 65.88 101 GLY A O 1
ATOM 828 N N . CYS A 1 102 ? 9.259 -14.381 8.571 1.00 67.31 102 CYS A N 1
ATOM 829 C CA . CYS A 1 102 ? 8.710 -13.957 9.856 1.00 67.31 102 CYS A CA 1
ATOM 830 C C . CYS A 1 102 ? 7.240 -14.378 9.977 1.00 67.31 102 CYS A C 1
ATOM 832 O O . CYS A 1 102 ? 6.371 -13.889 9.255 1.00 67.31 102 CYS A O 1
ATOM 834 N N . GLN A 1 103 ? 6.964 -15.273 10.923 1.00 68.19 103 GLN A N 1
ATOM 835 C CA . GLN A 1 103 ? 5.621 -15.549 11.421 1.00 68.19 103 GLN A CA 1
ATOM 836 C C . GLN A 1 103 ? 5.630 -15.314 12.928 1.00 68.19 103 GLN A C 1
ATOM 838 O O . GLN A 1 103 ? 6.305 -16.029 13.665 1.00 68.19 103 GLN A O 1
ATOM 843 N N . GLU A 1 104 ? 4.906 -14.293 13.380 1.00 81.38 104 GLU A N 1
ATOM 844 C CA . GLU A 1 104 ? 4.677 -14.051 14.804 1.00 81.38 104 GLU A CA 1
ATOM 845 C C . GLU A 1 104 ? 3.191 -14.260 15.101 1.00 81.38 104 GLU A C 1
ATOM 847 O O . GLU A 1 104 ? 2.333 -13.732 14.395 1.00 81.38 104 GLU A O 1
ATOM 852 N N . GLU A 1 105 ? 2.876 -15.002 16.164 1.00 83.69 105 GLU A N 1
ATOM 853 C CA . GLU A 1 105 ? 1.487 -15.297 16.554 1.00 83.69 105 GLU A CA 1
ATOM 854 C C . GLU A 1 105 ? 0.657 -14.028 16.803 1.00 83.69 105 GLU A C 1
ATOM 856 O O . GLU A 1 105 ? -0.543 -14.010 16.537 1.00 83.69 105 GLU A O 1
ATOM 861 N N . LEU A 1 106 ? 1.304 -12.953 17.268 1.00 89.94 106 LEU A N 1
ATOM 862 C CA . LEU A 1 106 ? 0.665 -11.660 17.526 1.00 89.94 106 LEU A CA 1
ATOM 863 C C . LEU A 1 106 ? 0.117 -10.997 16.261 1.00 89.94 106 LEU A C 1
ATOM 865 O O . LEU A 1 106 ? -0.865 -10.266 16.346 1.00 89.94 106 LEU A O 1
ATOM 869 N N . LEU A 1 107 ? 0.722 -11.250 15.100 1.00 89.81 107 LEU A N 1
ATOM 870 C CA . LEU A 1 107 ? 0.276 -10.710 13.822 1.00 89.81 107 LEU A CA 1
ATOM 871 C C . LEU A 1 107 ? 0.372 -11.805 12.750 1.00 89.81 107 LEU A C 1
ATOM 873 O O . LEU A 1 107 ? 1.366 -11.880 12.028 1.00 89.81 107 LEU A O 1
ATOM 877 N N . PRO A 1 108 ? -0.654 -12.666 12.625 1.00 90.62 108 PRO A N 1
ATOM 878 C CA . PRO A 1 108 ? -0.632 -13.818 11.728 1.00 90.62 108 PRO A CA 1
ATOM 879 C C . PRO A 1 108 ? -0.922 -13.401 10.277 1.00 90.62 108 PRO A C 1
ATOM 881 O O . PRO A 1 108 ? -1.891 -13.839 9.663 1.00 90.62 108 PRO A O 1
ATOM 884 N N . PHE A 1 109 ? -0.090 -12.521 9.728 1.00 90.88 109 PHE A N 1
ATOM 885 C CA . PHE A 1 109 ? -0.187 -12.016 8.364 1.00 90.88 109 PHE A CA 1
ATOM 886 C C . PHE A 1 109 ? 1.192 -12.046 7.720 1.00 90.88 109 PHE A C 1
ATOM 888 O O . PHE A 1 109 ? 2.102 -11.376 8.186 1.00 90.88 109 PHE A O 1
ATOM 895 N N . SER A 1 110 ? 1.367 -12.826 6.660 1.00 90.69 110 SER A N 1
ATOM 896 C CA . SER A 1 110 ? 2.668 -12.979 5.997 1.00 90.69 110 SER A CA 1
ATOM 897 C C . SER A 1 110 ? 2.449 -13.183 4.496 1.00 90.69 110 SER A C 1
ATOM 899 O O . SER A 1 110 ? 2.466 -14.315 4.001 1.00 90.69 110 SER A O 1
ATOM 901 N N . PRO A 1 111 ? 2.114 -12.111 3.754 1.00 92.44 111 PRO A N 1
ATOM 902 C CA . PRO A 1 111 ? 1.911 -12.212 2.320 1.00 92.44 111 PRO A CA 1
ATOM 903 C C . PRO A 1 111 ? 3.253 -12.388 1.604 1.00 92.44 111 PRO A C 1
ATOM 905 O O . PRO A 1 111 ? 4.268 -11.814 1.981 1.00 92.44 111 PRO A O 1
ATOM 908 N N . THR A 1 112 ? 3.263 -13.143 0.509 1.00 93.38 112 THR A N 1
ATOM 909 C CA . THR A 1 112 ? 4.441 -13.214 -0.366 1.00 93.38 112 THR A CA 1
ATOM 910 C C . THR A 1 112 ? 4.657 -11.877 -1.072 1.00 93.38 112 THR A C 1
ATOM 912 O O . THR A 1 112 ? 3.676 -11.285 -1.538 1.00 93.38 112 THR A O 1
ATOM 915 N N . LEU A 1 113 ? 5.914 -11.477 -1.290 1.00 94.19 113 LEU A N 1
ATOM 916 C CA . LEU A 1 113 ? 6.242 -10.254 -2.029 1.00 94.19 113 LEU A CA 1
ATOM 917 C C . LEU A 1 113 ? 5.557 -10.188 -3.404 1.00 94.19 113 LEU A C 1
ATOM 919 O O . LEU A 1 113 ? 5.048 -9.134 -3.762 1.00 94.19 113 LEU A O 1
ATOM 923 N N . THR A 1 114 ? 5.444 -11.305 -4.133 1.00 95.06 114 THR A N 1
ATOM 924 C CA . THR A 1 114 ? 4.743 -11.369 -5.431 1.00 95.06 114 THR A CA 1
ATOM 925 C C . THR A 1 114 ? 3.296 -10.877 -5.350 1.00 95.06 114 THR A C 1
ATOM 927 O O . THR A 1 114 ? 2.853 -10.122 -6.205 1.00 95.06 114 THR A O 1
ATOM 930 N N . LYS A 1 115 ? 2.558 -11.250 -4.297 1.00 95.62 115 LYS A N 1
ATOM 931 C CA . LYS A 1 115 ? 1.163 -10.818 -4.109 1.00 95.62 115 LYS A CA 1
ATOM 932 C C . LYS A 1 115 ? 1.064 -9.326 -3.790 1.00 95.62 115 LYS A C 1
ATOM 934 O O . LYS A 1 115 ? 0.163 -8.649 -4.273 1.00 95.62 115 LYS A O 1
ATOM 939 N N . VAL A 1 116 ? 1.985 -8.813 -2.975 1.00 96.19 116 VAL A N 1
ATOM 940 C CA . VAL A 1 116 ? 2.043 -7.383 -2.631 1.00 96.19 116 VAL A CA 1
ATOM 941 C C . VAL A 1 116 ? 2.454 -6.551 -3.854 1.00 96.19 116 VAL A C 1
ATOM 943 O O . VAL A 1 116 ? 1.905 -5.474 -4.090 1.00 96.19 116 VAL A O 1
ATOM 946 N N . TYR A 1 117 ? 3.365 -7.082 -4.670 1.00 97.69 117 TYR A N 1
ATOM 947 C CA . TYR A 1 117 ? 3.827 -6.483 -5.918 1.00 97.69 117 TYR A CA 1
ATOM 948 C C . TYR A 1 117 ? 2.688 -6.222 -6.915 1.00 97.69 117 TYR A C 1
ATOM 950 O O . TYR A 1 117 ? 2.673 -5.150 -7.518 1.00 97.69 117 TYR A O 1
ATOM 958 N N . GLU A 1 118 ? 1.685 -7.105 -7.024 1.00 98.06 118 GLU A N 1
ATOM 959 C CA . GLU A 1 118 ? 0.506 -6.851 -7.874 1.00 98.06 118 GLU A CA 1
ATOM 960 C C . GLU A 1 118 ? -0.201 -5.539 -7.510 1.00 98.06 118 GLU A C 1
ATOM 962 O O . GLU A 1 118 ? -0.599 -4.763 -8.378 1.00 98.06 118 GLU A O 1
ATOM 967 N N . TYR A 1 119 ? -0.327 -5.244 -6.214 1.00 98.06 119 TYR A N 1
ATOM 968 C CA . TYR A 1 119 ? -0.963 -4.013 -5.751 1.00 98.06 119 TYR A CA 1
ATOM 969 C C . TYR A 1 119 ? -0.072 -2.785 -5.928 1.00 98.06 119 TYR A C 1
ATOM 971 O O . TYR A 1 119 ? -0.577 -1.714 -6.268 1.00 98.06 119 TYR A O 1
ATOM 979 N N . ALA A 1 120 ? 1.244 -2.927 -5.763 1.00 98.19 120 ALA A N 1
ATOM 980 C CA . ALA A 1 120 ? 2.179 -1.857 -6.096 1.00 98.19 120 ALA A CA 1
ATOM 981 C C . ALA A 1 120 ? 2.085 -1.493 -7.588 1.00 98.19 120 ALA A C 1
ATOM 983 O O . ALA A 1 120 ? 1.955 -0.318 -7.941 1.00 98.19 120 ALA A O 1
ATOM 984 N N . GLY A 1 121 ? 2.044 -2.503 -8.460 1.00 97.88 121 GLY A N 1
ATOM 985 C CA . GLY A 1 121 ? 1.860 -2.305 -9.891 1.00 97.88 121 GLY A CA 1
ATOM 986 C C . GLY A 1 121 ? 0.497 -1.752 -10.260 1.00 97.88 121 GLY A C 1
ATOM 987 O O . GLY A 1 121 ? 0.411 -0.852 -11.089 1.00 97.88 121 GLY A O 1
ATOM 988 N N . PHE A 1 122 ? -0.565 -2.186 -9.591 1.00 98.25 122 PHE A N 1
ATOM 989 C CA . PHE A 1 122 ? -1.881 -1.582 -9.745 1.00 98.25 122 PHE A CA 1
ATOM 990 C C . PHE A 1 122 ? -1.851 -0.075 -9.486 1.00 98.25 122 PHE A C 1
ATOM 992 O O . PHE A 1 122 ? -2.295 0.704 -10.329 1.00 98.25 122 PHE A O 1
ATOM 999 N N . PHE A 1 123 ? -1.299 0.362 -8.355 1.00 98.19 123 PHE A N 1
ATOM 1000 C CA . PHE A 1 123 ? -1.273 1.783 -8.015 1.00 98.19 123 PHE A CA 1
ATOM 1001 C C . PHE A 1 123 ? -0.395 2.613 -8.954 1.00 98.19 123 PHE A C 1
ATOM 1003 O O . PHE A 1 123 ? -0.798 3.711 -9.341 1.00 98.19 123 PHE A O 1
ATOM 1010 N N . LEU A 1 124 ? 0.766 2.091 -9.355 1.00 97.31 124 LEU A N 1
ATOM 1011 C CA . LEU A 1 124 ? 1.720 2.836 -10.177 1.00 97.31 124 LEU A CA 1
ATOM 1012 C C . LEU A 1 124 ? 1.412 2.779 -11.676 1.00 97.31 124 LEU A C 1
ATOM 1014 O O . LEU A 1 124 ? 1.652 3.763 -12.377 1.00 97.31 124 LEU A O 1
ATOM 1018 N N . ASN A 1 125 ? 0.875 1.669 -12.179 1.00 95.75 125 ASN A N 1
ATOM 1019 C CA . ASN A 1 125 ? 0.827 1.375 -13.614 1.00 95.75 125 ASN A CA 1
ATOM 1020 C C . ASN A 1 125 ? -0.586 1.392 -14.219 1.00 95.75 125 ASN A C 1
ATOM 1022 O O . ASN A 1 125 ? -0.713 1.487 -15.435 1.00 95.75 125 ASN A O 1
ATOM 1026 N N . THR A 1 126 ? -1.648 1.337 -13.404 1.00 96.75 126 THR A N 1
ATOM 1027 C CA . THR A 1 126 ? -3.032 1.259 -13.911 1.00 96.75 126 THR A CA 1
ATOM 1028 C C . THR A 1 126 ? -3.792 2.578 -13.768 1.00 96.75 126 THR A C 1
ATOM 1030 O O . THR A 1 126 ? -3.620 3.334 -12.805 1.00 96.75 126 THR A O 1
ATOM 1033 N N . MET A 1 127 ? -4.698 2.848 -14.705 1.00 95.06 127 MET A N 1
ATOM 1034 C CA . MET A 1 127 ? -5.677 3.929 -14.635 1.00 95.06 127 MET A CA 1
ATOM 1035 C C . MET A 1 127 ? -6.608 3.747 -13.436 1.00 95.06 127 MET A C 1
ATOM 1037 O O . MET A 1 127 ? -6.906 4.729 -12.748 1.00 95.06 127 MET A O 1
ATOM 1041 N N . GLY A 1 128 ? -7.052 2.517 -13.155 1.00 95.62 128 GLY A N 1
ATOM 1042 C CA . GLY A 1 128 ? -7.919 2.220 -12.015 1.00 95.62 128 GLY A CA 1
ATOM 1043 C C . GLY A 1 128 ? -7.272 2.545 -10.668 1.00 95.62 128 GLY A C 1
ATOM 1044 O O . GLY A 1 128 ? -7.885 3.233 -9.842 1.00 95.62 128 GLY A O 1
ATOM 1045 N N . GLY A 1 129 ? -6.023 2.123 -10.468 1.00 96.81 129 GLY A N 1
ATOM 1046 C CA . GLY A 1 129 ? -5.256 2.365 -9.246 1.00 96.81 129 GLY A CA 1
ATOM 1047 C C . GLY A 1 129 ? -4.928 3.835 -9.040 1.00 96.81 129 GLY A C 1
ATOM 1048 O O . GLY A 1 129 ? -5.233 4.387 -7.978 1.00 96.81 129 GLY A O 1
ATOM 1049 N N . ARG A 1 130 ? -4.430 4.514 -10.079 1.00 95.44 130 ARG A N 1
ATOM 1050 C CA . ARG A 1 130 ? -4.185 5.965 -10.036 1.00 95.44 130 ARG A CA 1
ATOM 1051 C C . ARG A 1 130 ? -5.467 6.735 -9.724 1.00 95.44 130 ARG A C 1
ATOM 1053 O O . ARG A 1 130 ? -5.489 7.562 -8.814 1.00 95.44 130 ARG A O 1
ATOM 1060 N N . SER A 1 131 ? -6.569 6.412 -10.404 1.00 94.75 131 SER A N 1
ATOM 1061 C CA . SER A 1 131 ? -7.876 7.042 -10.165 1.00 94.75 131 SER A CA 1
ATOM 1062 C C . SER A 1 131 ? -8.393 6.800 -8.748 1.00 94.75 131 SER A C 1
ATOM 1064 O O . SER A 1 131 ? -9.038 7.675 -8.170 1.00 94.75 131 SER A O 1
ATOM 1066 N N . TYR A 1 132 ? -8.134 5.623 -8.170 1.00 95.25 132 TYR A N 1
ATOM 1067 C CA . TYR A 1 132 ? -8.474 5.345 -6.778 1.00 95.25 132 TYR A CA 1
ATOM 1068 C C . TYR A 1 132 ? -7.706 6.258 -5.822 1.00 95.25 132 TYR A C 1
ATOM 1070 O O . TYR A 1 132 ? -8.326 6.875 -4.952 1.00 95.25 132 TYR A O 1
ATOM 1078 N N . LEU A 1 133 ? -6.394 6.395 -6.016 1.00 95.56 133 LEU A N 1
ATOM 1079 C CA . LEU A 1 133 ? -5.550 7.249 -5.185 1.00 95.56 133 LEU A CA 1
ATOM 1080 C C . LEU A 1 133 ? -5.894 8.735 -5.311 1.00 95.56 133 LEU A C 1
ATOM 1082 O O . LEU A 1 133 ? -5.909 9.431 -4.300 1.00 95.56 133 LEU A O 1
ATOM 1086 N N . PHE A 1 134 ? -6.268 9.223 -6.496 1.00 93.94 134 PHE A N 1
ATOM 1087 C CA . PHE A 1 134 ? -6.731 10.610 -6.671 1.00 93.94 134 PHE A CA 1
ATOM 1088 C C . PHE A 1 134 ? -8.012 10.945 -5.888 1.00 93.94 134 PHE A C 1
ATOM 1090 O O . PHE A 1 134 ? -8.306 12.116 -5.666 1.00 93.94 134 PHE A O 1
ATOM 1097 N N . ARG A 1 135 ? -8.775 9.938 -5.443 1.00 92.88 135 ARG A N 1
ATOM 1098 C CA . ARG A 1 135 ? -9.957 10.109 -4.576 1.00 92.88 135 ARG A CA 1
ATOM 1099 C C . ARG A 1 135 ? -9.638 9.951 -3.084 1.00 92.88 135 ARG A C 1
ATOM 1101 O O . ARG A 1 135 ? -10.560 9.803 -2.274 1.00 92.88 135 ARG A O 1
ATOM 1108 N N . ARG A 1 136 ? -8.362 9.874 -2.711 1.00 93.06 136 ARG A N 1
ATOM 1109 C CA . ARG A 1 136 ? -7.888 9.821 -1.323 1.00 93.06 136 ARG A CA 1
ATOM 1110 C C . ARG A 1 136 ? -7.244 11.148 -0.949 1.00 93.06 136 ARG A C 1
ATOM 1112 O O . ARG A 1 136 ? -6.943 11.966 -1.814 1.00 93.06 136 ARG A O 1
ATOM 1119 N N . ASP A 1 137 ? -7.092 11.375 0.349 1.00 92.44 137 ASP A N 1
ATOM 1120 C CA . ASP A 1 137 ? -6.344 12.525 0.834 1.00 92.44 137 ASP A CA 1
ATOM 1121 C C . ASP A 1 137 ? -4.877 12.436 0.379 1.00 92.44 137 ASP A C 1
ATOM 1123 O O . ASP A 1 137 ? -4.355 11.368 0.040 1.00 92.44 137 ASP A O 1
ATOM 1127 N N . SER A 1 138 ? -4.207 13.584 0.353 1.00 93.69 138 SER A N 1
ATOM 1128 C CA . SER A 1 138 ? -2.831 13.686 -0.122 1.00 93.69 138 SER A CA 1
ATOM 1129 C C . SER A 1 138 ? -1.851 12.854 0.698 1.00 93.69 138 SER A C 1
ATOM 1131 O O . SER A 1 138 ? -0.958 12.270 0.096 1.00 93.69 138 SER A O 1
ATOM 1133 N N . ARG A 1 139 ? -2.007 12.751 2.026 1.00 95.38 139 ARG A N 1
ATOM 1134 C CA . ARG A 1 139 ? -1.090 11.968 2.873 1.00 95.38 139 ARG A CA 1
ATOM 1135 C C . ARG A 1 139 ? -1.162 10.492 2.491 1.00 95.38 139 ARG A C 1
ATOM 1137 O O . ARG A 1 139 ? -0.144 9.921 2.108 1.00 95.38 139 ARG A O 1
ATOM 1144 N N . SER A 1 140 ? -2.361 9.912 2.476 1.00 94.94 140 SER A N 1
ATOM 1145 C CA . SER A 1 140 ? -2.568 8.516 2.066 1.00 94.94 140 SER A CA 1
ATOM 1146 C C . SER A 1 140 ? -2.048 8.248 0.652 1.00 94.94 140 SER A C 1
ATOM 1148 O O . SER A 1 140 ? -1.378 7.247 0.411 1.00 94.94 140 SER A O 1
ATOM 1150 N N . ARG A 1 141 ? -2.325 9.151 -0.297 1.00 96.56 141 ARG A N 1
ATOM 1151 C CA . ARG A 1 141 ? -1.866 9.022 -1.688 1.00 96.56 141 ARG A CA 1
ATOM 1152 C C . ARG A 1 141 ? -0.340 9.009 -1.802 1.00 96.56 141 ARG A C 1
ATOM 1154 O O . ARG A 1 141 ? 0.193 8.172 -2.525 1.00 96.56 141 ARG A O 1
ATOM 1161 N N . LEU A 1 142 ? 0.348 9.912 -1.100 1.00 97.75 142 LEU A N 1
ATOM 1162 C CA . LEU A 1 142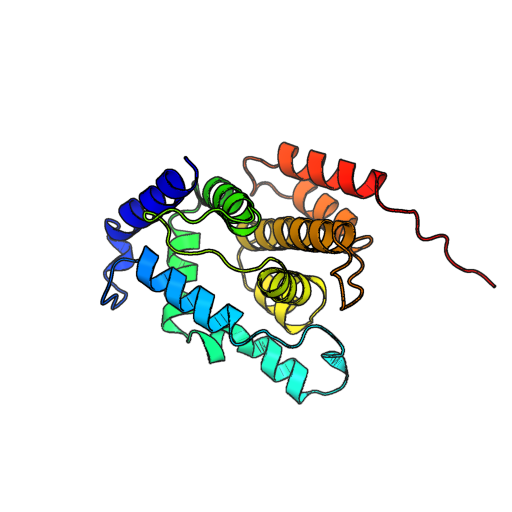 ? 1.811 9.989 -1.110 1.00 97.75 142 LEU A CA 1
ATOM 1163 C C . LEU A 1 142 ? 2.439 8.738 -0.488 1.00 97.75 142 LEU A C 1
ATOM 1165 O O . LEU A 1 142 ? 3.328 8.153 -1.100 1.00 97.75 142 LEU A O 1
ATOM 1169 N N . LEU A 1 143 ? 1.930 8.283 0.662 1.00 98.00 143 LEU A N 1
ATOM 1170 C CA . LEU A 1 143 ? 2.431 7.077 1.330 1.00 98.00 143 LEU A CA 1
ATOM 1171 C C . LEU A 1 143 ? 2.240 5.823 0.475 1.00 98.00 143 LEU A C 1
ATOM 1173 O O . LEU A 1 143 ? 3.174 5.037 0.326 1.00 98.00 143 LEU A O 1
ATOM 1177 N N . VAL A 1 144 ? 1.064 5.642 -0.137 1.00 98.06 144 VAL A N 1
ATOM 1178 C CA . VAL A 1 144 ? 0.823 4.475 -1.000 1.00 98.06 144 VAL A CA 1
ATOM 1179 C C . VAL A 1 144 ? 1.755 4.486 -2.211 1.00 98.06 144 VAL A C 1
ATOM 1181 O O . VAL A 1 144 ? 2.338 3.452 -2.523 1.00 98.06 144 VAL A O 1
ATOM 1184 N N . ASN A 1 145 ? 1.945 5.636 -2.866 1.00 98.44 145 ASN A N 1
ATOM 1185 C CA . ASN A 1 145 ? 2.887 5.740 -3.984 1.00 98.44 145 ASN A CA 1
ATOM 1186 C C . ASN A 1 145 ? 4.333 5.464 -3.549 1.00 98.44 145 ASN A C 1
ATOM 1188 O O . ASN A 1 145 ? 5.040 4.732 -4.238 1.00 98.44 145 ASN A O 1
ATOM 1192 N N . TYR A 1 146 ? 4.758 6.007 -2.405 1.00 98.69 146 TYR A N 1
ATOM 1193 C CA . TYR A 1 146 ? 6.097 5.791 -1.856 1.00 98.69 146 TYR A CA 1
ATOM 1194 C C . TYR A 1 146 ? 6.374 4.305 -1.617 1.00 98.69 146 TYR A C 1
ATOM 1196 O O . TYR A 1 146 ? 7.312 3.748 -2.188 1.00 98.69 146 TYR A O 1
ATOM 1204 N N . TYR A 1 147 ? 5.521 3.625 -0.849 1.00 98.62 147 TYR A N 1
ATOM 1205 C CA . TYR A 1 147 ? 5.730 2.207 -0.557 1.00 98.62 147 TYR A CA 1
ATOM 1206 C C . TYR A 1 147 ? 5.538 1.318 -1.788 1.00 98.62 147 TYR A C 1
ATOM 1208 O O . TYR A 1 147 ? 6.246 0.322 -1.919 1.00 98.62 147 TYR A O 1
ATOM 1216 N N . ALA A 1 148 ? 4.663 1.682 -2.733 1.00 98.62 148 ALA A N 1
ATOM 1217 C CA . ALA A 1 148 ? 4.557 0.973 -4.008 1.00 98.62 148 ALA A CA 1
ATOM 1218 C C . ALA A 1 148 ? 5.870 1.034 -4.808 1.00 98.62 148 ALA A C 1
ATOM 1220 O O . ALA A 1 148 ? 6.293 0.014 -5.351 1.00 98.62 148 ALA A O 1
ATOM 1221 N N . ILE A 1 149 ? 6.549 2.188 -4.838 1.00 98.62 149 ILE A N 1
ATOM 1222 C CA . ILE A 1 149 ? 7.869 2.319 -5.475 1.00 98.62 149 ILE A CA 1
ATOM 1223 C C . ILE A 1 149 ? 8.882 1.396 -4.793 1.00 98.62 149 ILE A C 1
ATOM 1225 O O . ILE A 1 149 ? 9.569 0.653 -5.489 1.00 98.62 149 ILE A O 1
ATOM 1229 N N . LEU A 1 150 ? 8.936 1.379 -3.456 1.00 98.44 150 LEU A N 1
ATOM 1230 C CA . LEU A 1 150 ? 9.861 0.506 -2.722 1.00 98.44 150 LEU A CA 1
ATOM 1231 C C . LEU A 1 150 ? 9.589 -0.987 -2.967 1.00 98.44 150 LEU A C 1
ATOM 1233 O O . LEU A 1 150 ? 10.521 -1.780 -3.089 1.00 98.44 150 LEU A O 1
ATOM 1237 N N . ILE A 1 151 ? 8.317 -1.384 -3.060 1.00 98.12 151 ILE A N 1
ATOM 1238 C CA . ILE A 1 151 ? 7.930 -2.765 -3.375 1.00 98.12 151 ILE A CA 1
ATOM 1239 C C . ILE A 1 151 ? 8.400 -3.149 -4.783 1.00 98.12 151 ILE A C 1
ATOM 1241 O O . ILE A 1 151 ? 8.945 -4.238 -4.964 1.00 98.12 151 ILE A O 1
ATOM 1245 N N . VAL A 1 152 ? 8.209 -2.276 -5.779 1.00 98.00 152 VAL A N 1
ATOM 1246 C CA . VAL A 1 152 ? 8.655 -2.545 -7.156 1.00 98.00 152 VAL A CA 1
ATOM 1247 C C . VAL A 1 152 ? 10.181 -2.551 -7.257 1.00 98.00 152 VAL A C 1
ATOM 1249 O O . VAL A 1 152 ? 10.728 -3.425 -7.923 1.00 98.00 152 VAL A O 1
ATOM 1252 N N . ASP A 1 153 ? 10.880 -1.651 -6.565 1.00 97.38 153 ASP A N 1
ATOM 1253 C CA . ASP A 1 153 ? 12.346 -1.659 -6.490 1.00 97.38 153 ASP A CA 1
ATOM 1254 C C . ASP A 1 153 ? 12.875 -2.983 -5.917 1.00 97.38 153 ASP A C 1
ATOM 1256 O O . ASP A 1 153 ? 13.730 -3.644 -6.510 1.00 97.38 153 ASP A O 1
ATOM 1260 N N . ARG A 1 154 ? 12.270 -3.467 -4.828 1.00 95.94 154 ARG A N 1
ATOM 1261 C CA . ARG A 1 154 ? 12.608 -4.781 -4.275 1.00 95.94 154 ARG A CA 1
ATOM 1262 C C . ARG A 1 154 ? 12.290 -5.924 -5.243 1.00 95.94 154 ARG A C 1
ATOM 1264 O O . ARG A 1 154 ? 13.073 -6.867 -5.358 1.00 95.94 154 ARG A O 1
ATOM 1271 N N . ALA A 1 155 ? 11.169 -5.848 -5.957 1.00 96.25 155 ALA A N 1
ATOM 1272 C CA . ALA A 1 155 ? 10.822 -6.818 -6.992 1.00 96.25 155 ALA A CA 1
ATOM 1273 C C . ALA A 1 155 ? 11.830 -6.813 -8.158 1.00 96.25 155 ALA A C 1
ATOM 1275 O O . ALA A 1 155 ? 12.126 -7.879 -8.699 1.00 96.25 155 ALA A O 1
ATOM 1276 N N . ASN A 1 156 ? 12.396 -5.653 -8.514 1.00 95.88 156 ASN A N 1
ATOM 1277 C CA . ASN A 1 156 ? 13.490 -5.539 -9.484 1.00 95.88 156 ASN A CA 1
ATOM 1278 C C . ASN A 1 156 ? 14.753 -6.239 -8.985 1.00 95.88 156 ASN A C 1
ATOM 1280 O O . ASN A 1 156 ? 15.309 -7.068 -9.702 1.00 95.88 156 ASN A O 1
ATOM 1284 N N . ALA A 1 157 ? 15.171 -5.953 -7.749 1.00 94.62 157 ALA A N 1
ATOM 1285 C CA . ALA A 1 157 ? 16.369 -6.546 -7.151 1.00 94.62 157 ALA A CA 1
ATOM 1286 C C . ALA A 1 157 ? 16.301 -8.082 -7.077 1.00 94.62 157 ALA A C 1
ATOM 1288 O O . ALA A 1 157 ? 17.320 -8.758 -7.207 1.00 94.62 157 ALA A O 1
ATOM 1289 N N . LEU A 1 158 ? 15.098 -8.634 -6.902 1.00 94.88 158 LEU A N 1
ATOM 1290 C CA . LEU A 1 158 ? 14.848 -10.077 -6.844 1.00 94.88 158 LEU A CA 1
ATOM 1291 C C . LEU A 1 158 ? 14.487 -10.702 -8.204 1.00 94.88 158 LEU A C 1
ATOM 1293 O O . LEU A 1 158 ? 14.270 -11.910 -8.275 1.00 94.88 158 LEU A O 1
ATOM 1297 N N . GLY A 1 159 ? 14.406 -9.914 -9.281 1.00 95.62 159 GLY A N 1
ATOM 1298 C CA . GLY A 1 159 ? 14.082 -10.408 -10.624 1.00 95.62 159 GLY A CA 1
ATOM 1299 C C . GLY A 1 159 ? 12.639 -10.898 -10.801 1.00 95.62 159 GLY A C 1
ATOM 1300 O O . GLY A 1 159 ? 12.376 -11.701 -11.692 1.00 95.62 159 GLY A O 1
ATOM 1301 N N . ILE A 1 160 ? 11.700 -10.431 -9.970 1.00 95.62 160 ILE A N 1
ATOM 1302 C CA . ILE A 1 160 ? 10.282 -10.845 -9.990 1.00 95.62 160 ILE A CA 1
ATOM 1303 C C . ILE A 1 160 ? 9.326 -9.765 -10.534 1.00 95.62 160 ILE A C 1
ATOM 1305 O O . ILE A 1 160 ? 8.107 -9.956 -10.502 1.00 95.62 160 ILE A O 1
ATOM 1309 N N . ASN A 1 161 ? 9.854 -8.647 -11.055 1.00 96.56 161 ASN A N 1
ATOM 1310 C CA . ASN A 1 161 ? 9.086 -7.601 -11.749 1.00 96.56 161 ASN A CA 1
ATOM 1311 C C . ASN A 1 161 ? 8.594 -8.083 -13.131 1.00 96.56 161 ASN A C 1
ATOM 1313 O O . ASN A 1 161 ? 9.062 -7.635 -14.177 1.00 96.56 161 ASN A O 1
ATOM 1317 N N . HIS A 1 162 ? 7.654 -9.025 -13.142 1.00 95.62 162 HIS A N 1
ATOM 1318 C CA . HIS A 1 162 ? 7.183 -9.682 -14.361 1.00 95.62 162 HIS A CA 1
ATOM 1319 C C . HIS A 1 162 ? 6.278 -8.805 -15.242 1.00 95.62 162 HIS A C 1
ATOM 1321 O O . HIS A 1 162 ? 6.140 -9.095 -16.427 1.00 95.62 162 HIS A O 1
ATOM 1327 N N . HIS A 1 163 ? 5.702 -7.721 -14.707 1.00 96.31 163 HIS A N 1
ATOM 1328 C CA . HIS A 1 163 ? 4.989 -6.713 -15.508 1.00 96.31 163 HIS A CA 1
ATOM 1329 C C . HIS A 1 163 ? 5.929 -5.682 -16.150 1.00 96.31 163 HIS A C 1
ATOM 1331 O O . HIS A 1 163 ? 5.463 -4.835 -16.906 1.00 96.31 163 HIS A O 1
ATOM 1337 N N . GLY A 1 164 ? 7.237 -5.719 -15.856 1.00 95.31 164 GLY A N 1
ATOM 1338 C CA . GLY A 1 164 ? 8.205 -4.774 -16.422 1.00 95.31 164 GLY A CA 1
ATOM 1339 C C . GLY A 1 164 ? 7.948 -3.324 -16.004 1.00 95.31 164 GLY A C 1
ATOM 1340 O O . GLY A 1 164 ? 8.159 -2.406 -16.792 1.00 95.31 164 GLY A O 1
ATOM 1341 N N . ILE A 1 165 ? 7.450 -3.112 -14.783 1.00 95.44 165 ILE A N 1
ATOM 1342 C CA . ILE A 1 165 ? 7.069 -1.786 -14.285 1.00 95.44 165 ILE A CA 1
ATOM 1343 C C . ILE A 1 165 ? 8.319 -0.927 -14.149 1.00 95.44 165 ILE A C 1
ATOM 1345 O O . ILE A 1 165 ? 9.220 -1.254 -13.373 1.00 95.44 165 ILE A O 1
ATOM 1349 N N . ASP A 1 166 ? 8.338 0.188 -14.870 1.00 94.50 166 ASP A N 1
ATOM 1350 C CA . ASP A 1 166 ? 9.407 1.170 -14.795 1.00 94.50 166 ASP A CA 1
ATOM 1351 C C . ASP A 1 166 ? 9.103 2.241 -13.737 1.00 94.50 166 ASP A C 1
ATOM 1353 O O . ASP A 1 166 ? 8.162 3.031 -13.860 1.00 94.50 166 ASP A O 1
ATOM 1357 N N . ILE A 1 167 ? 9.933 2.280 -12.695 1.00 96.69 167 ILE A N 1
ATOM 1358 C CA . ILE A 1 167 ? 9.845 3.268 -11.613 1.00 96.69 167 ILE A CA 1
ATOM 1359 C C . ILE A 1 167 ? 10.653 4.546 -11.891 1.00 96.69 167 ILE A C 1
ATOM 1361 O O . ILE A 1 167 ? 10.566 5.493 -11.107 1.00 96.69 167 ILE A O 1
ATOM 1365 N N . SER A 1 168 ? 11.364 4.635 -13.023 1.00 94.94 168 SER A N 1
ATOM 1366 C CA . SER A 1 168 ? 12.164 5.810 -13.397 1.00 94.94 168 SER A CA 1
ATOM 1367 C C . SER A 1 168 ? 11.337 7.093 -13.549 1.00 94.94 168 SER A C 1
ATOM 1369 O O . SER A 1 168 ? 11.838 8.177 -13.255 1.00 94.94 168 SER A O 1
ATOM 1371 N N . GLN A 1 169 ? 10.068 6.978 -13.964 1.00 92.25 169 GLN A N 1
ATOM 1372 C CA . GLN A 1 169 ? 9.143 8.111 -14.111 1.00 92.25 169 GLN A CA 1
ATOM 1373 C C . GLN A 1 169 ? 8.356 8.432 -12.826 1.00 92.25 169 GLN A C 1
ATOM 1375 O O . GLN A 1 169 ? 8.297 9.608 -12.458 1.00 92.25 169 GLN A O 1
ATOM 1380 N N . PRO A 1 170 ? 7.775 7.450 -12.101 1.00 96.06 170 PRO A N 1
ATOM 1381 C CA . PRO A 1 170 ? 7.100 7.713 -10.828 1.00 96.06 170 PRO A CA 1
ATOM 1382 C C . PRO A 1 170 ? 7.978 8.366 -9.752 1.00 96.06 170 PRO A C 1
ATOM 1384 O O . PRO A 1 170 ? 7.480 9.207 -9.009 1.00 96.06 170 PRO A O 1
ATOM 1387 N N . ILE A 1 171 ? 9.269 8.023 -9.661 1.00 98.19 171 ILE A N 1
ATOM 1388 C CA . ILE A 1 171 ? 10.172 8.570 -8.632 1.00 98.19 171 ILE A CA 1
ATOM 1389 C C . ILE A 1 171 ? 10.304 10.101 -8.700 1.00 98.19 171 ILE A C 1
ATOM 1391 O O . ILE A 1 171 ? 9.981 10.754 -7.709 1.00 98.19 171 ILE A O 1
ATOM 1395 N N . PRO A 1 172 ? 10.746 10.719 -9.816 1.00 97.44 172 PRO A N 1
ATOM 1396 C CA . PRO A 1 172 ? 10.883 12.173 -9.883 1.00 97.44 172 PRO A CA 1
ATOM 1397 C C . PRO A 1 172 ? 9.545 12.906 -9.715 1.00 97.44 172 PRO A C 1
ATOM 1399 O O . PRO A 1 172 ? 9.532 13.991 -9.140 1.00 97.44 172 PRO A O 1
ATOM 1402 N N . GLN A 1 173 ? 8.431 12.313 -10.159 1.00 96.31 173 GLN A N 1
ATOM 1403 C CA . GLN A 1 173 ? 7.094 12.869 -9.926 1.00 96.31 173 GLN A CA 1
ATOM 1404 C C . GLN A 1 173 ? 6.755 12.879 -8.432 1.00 96.31 173 GLN A C 1
ATOM 1406 O O . GLN A 1 173 ? 6.349 13.909 -7.899 1.00 96.31 173 GLN A O 1
ATOM 1411 N N . LEU A 1 174 ? 6.980 11.761 -7.735 1.00 98.12 174 LEU A N 1
ATOM 1412 C CA . LEU A 1 174 ? 6.710 11.668 -6.304 1.00 98.12 174 LEU A CA 1
ATOM 1413 C C . LEU A 1 174 ? 7.619 12.589 -5.481 1.00 98.12 174 LEU A C 1
ATOM 1415 O O . LEU A 1 174 ? 7.132 13.206 -4.539 1.00 98.12 174 LEU A O 1
ATOM 1419 N N . ILE A 1 175 ? 8.897 12.729 -5.853 1.00 98.50 175 ILE A N 1
ATOM 1420 C CA . ILE A 1 175 ? 9.819 13.697 -5.235 1.00 98.50 175 ILE A CA 1
ATOM 1421 C C . ILE A 1 175 ? 9.215 15.102 -5.295 1.00 98.50 175 ILE A C 1
ATOM 1423 O O . ILE A 1 175 ? 9.025 15.723 -4.253 1.00 98.50 175 ILE A O 1
ATOM 1427 N N . GLN A 1 176 ? 8.829 15.568 -6.488 1.00 97.81 176 GLN A N 1
ATOM 1428 C CA . GLN A 1 176 ? 8.244 16.899 -6.666 1.00 97.81 176 GLN A CA 1
ATOM 1429 C C . GLN A 1 176 ? 6.970 17.083 -5.826 1.00 97.81 176 GLN A C 1
ATOM 1431 O O . GLN A 1 176 ? 6.756 18.130 -5.210 1.00 97.81 176 GLN A O 1
ATOM 1436 N N . GLU A 1 177 ? 6.111 16.065 -5.783 1.00 97.12 177 GLU A N 1
ATOM 1437 C CA . GLU A 1 177 ? 4.893 16.117 -4.981 1.00 97.12 177 GLU A CA 1
ATOM 1438 C C . GLU A 1 177 ? 5.187 16.196 -3.477 1.00 97.12 177 GLU A C 1
ATOM 1440 O O . GLU A 1 177 ? 4.595 17.032 -2.788 1.00 97.12 177 GLU A O 1
ATOM 1445 N N . ILE A 1 178 ? 6.110 15.378 -2.963 1.00 98.12 178 ILE A N 1
ATOM 1446 C CA . ILE A 1 178 ? 6.513 15.388 -1.552 1.00 98.12 178 ILE A CA 1
ATOM 1447 C C . ILE A 1 178 ? 7.180 16.722 -1.191 1.00 98.12 178 ILE A C 1
ATOM 1449 O O . ILE A 1 178 ? 6.833 17.312 -0.166 1.00 98.12 178 ILE A O 1
ATOM 1453 N N . GLU A 1 179 ? 8.059 17.259 -2.041 1.00 97.62 179 GLU A N 1
ATOM 1454 C CA . GLU A 1 179 ? 8.689 18.576 -1.861 1.00 97.62 179 GLU A CA 1
ATOM 1455 C C . GLU A 1 179 ? 7.660 19.701 -1.730 1.00 97.62 179 GLU A C 1
ATOM 1457 O O . GLU A 1 179 ? 7.800 20.572 -0.870 1.00 97.62 179 GLU A O 1
ATOM 1462 N N . SER A 1 180 ? 6.590 19.655 -2.524 1.00 95.56 180 SER A N 1
ATOM 1463 C CA . SER A 1 180 ? 5.502 20.639 -2.463 1.00 95.56 180 SER A CA 1
ATOM 1464 C C . SER A 1 180 ? 4.518 20.422 -1.302 1.00 95.56 180 SER A C 1
ATOM 1466 O O . SER A 1 180 ? 3.710 21.300 -0.997 1.00 95.56 180 SER A O 1
ATOM 1468 N N . SER A 1 181 ? 4.569 19.261 -0.647 1.00 93.88 181 SER A N 1
ATOM 1469 C CA . SER A 1 181 ? 3.627 18.863 0.397 1.00 93.88 181 SER A CA 1
ATOM 1470 C C . SER A 1 181 ? 4.063 19.334 1.786 1.00 93.88 181 SER A C 1
ATOM 1472 O O . SER A 1 181 ? 5.245 19.316 2.140 1.00 93.88 181 SER A O 1
ATOM 1474 N N . THR A 1 182 ? 3.071 19.696 2.601 1.00 93.06 182 THR A N 1
ATOM 1475 C CA . THR A 1 182 ? 3.182 19.952 4.050 1.00 93.06 182 THR A CA 1
ATOM 1476 C C . THR A 1 182 ? 2.515 18.856 4.883 1.00 93.06 182 THR A C 1
ATOM 1478 O O . THR A 1 182 ? 2.313 19.008 6.083 1.00 93.06 182 THR A O 1
ATOM 1481 N N . GLN A 1 183 ? 2.096 17.770 4.232 1.00 92.50 183 GLN A N 1
ATOM 1482 C CA . GLN A 1 183 ? 1.234 16.754 4.829 1.00 92.50 183 GLN A CA 1
ATOM 1483 C C . GLN A 1 183 ? 2.015 15.594 5.442 1.00 92.50 183 GLN A C 1
ATOM 1485 O O . GLN A 1 183 ? 1.389 14.769 6.092 1.00 92.50 183 GLN A O 1
ATOM 1490 N N . LEU A 1 184 ? 3.328 15.505 5.234 1.00 95.12 184 LEU A N 1
ATOM 1491 C CA . LEU A 1 184 ? 4.165 14.417 5.744 1.00 95.12 184 LEU A CA 1
ATOM 1492 C C . LEU A 1 184 ? 5.075 14.942 6.851 1.00 95.12 184 LEU A C 1
ATOM 1494 O O . LEU A 1 184 ? 5.765 15.943 6.649 1.00 95.12 184 LEU A O 1
ATOM 1498 N N . VAL A 1 185 ? 5.058 14.272 7.999 1.00 95.06 185 VAL A N 1
ATOM 1499 C CA . VAL A 1 185 ? 5.933 14.552 9.142 1.00 95.06 185 VAL A CA 1
ATOM 1500 C C . VAL A 1 185 ? 7.349 14.077 8.828 1.00 95.06 185 VAL A C 1
ATOM 1502 O O . VAL A 1 185 ? 8.294 14.847 8.984 1.00 95.06 185 VAL A O 1
ATOM 1505 N N . ASN A 1 186 ? 7.493 12.870 8.274 1.00 94.81 186 ASN A N 1
ATOM 1506 C CA . ASN A 1 186 ? 8.789 12.247 7.972 1.00 94.81 186 ASN A CA 1
ATOM 1507 C C . ASN A 1 186 ? 9.261 12.552 6.539 1.00 94.81 186 ASN A C 1
ATOM 1509 O O . ASN A 1 186 ? 9.869 11.728 5.859 1.00 94.81 186 ASN A O 1
ATOM 1513 N N . LYS A 1 187 ? 8.938 13.755 6.050 1.00 96.50 187 LYS A N 1
ATOM 1514 C CA . LYS A 1 187 ? 9.163 14.185 4.663 1.00 96.50 187 LYS A CA 1
ATOM 1515 C C . LYS A 1 187 ? 10.602 13.980 4.186 1.00 96.50 187 LYS A C 1
ATOM 1517 O O . LYS A 1 187 ? 10.796 13.465 3.087 1.00 96.50 187 LYS A O 1
ATOM 1522 N N . GLU A 1 188 ? 11.576 14.403 4.987 1.00 97.44 188 GLU A N 1
ATOM 1523 C CA . GLU A 1 188 ? 12.994 14.349 4.613 1.00 97.44 188 GLU A CA 1
ATOM 1524 C C . GLU A 1 188 ? 13.472 12.901 4.438 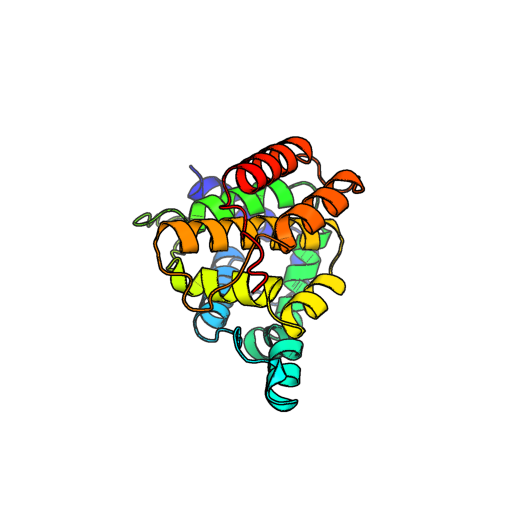1.00 97.44 188 GLU A C 1
ATOM 1526 O O . GLU A 1 188 ? 14.116 12.592 3.441 1.00 97.44 188 GLU A O 1
ATOM 1531 N N . ASP A 1 189 ? 13.046 11.981 5.311 1.00 97.44 189 ASP A N 1
ATOM 1532 C CA . ASP A 1 189 ? 13.405 10.560 5.210 1.00 97.44 189 ASP A CA 1
ATOM 1533 C C . ASP A 1 189 ? 12.892 9.934 3.903 1.00 97.44 189 ASP A C 1
ATOM 1535 O O . ASP A 1 189 ? 13.602 9.171 3.236 1.00 97.44 189 ASP A O 1
ATOM 1539 N N . TYR A 1 190 ? 11.665 10.282 3.498 1.00 98.25 190 TYR A N 1
ATOM 1540 C CA . TYR A 1 190 ? 11.099 9.824 2.229 1.00 98.25 190 TYR A CA 1
ATOM 1541 C C . TYR A 1 190 ? 11.860 10.388 1.027 1.00 98.25 190 TYR A C 1
ATOM 1543 O O . TYR A 1 190 ? 12.136 9.652 0.075 1.00 98.25 190 TYR A O 1
ATOM 1551 N N . LEU A 1 191 ? 12.206 11.678 1.055 1.00 98.50 191 LEU A N 1
ATOM 1552 C CA . LEU A 1 191 ? 12.966 12.323 -0.016 1.00 98.50 191 LEU A CA 1
ATOM 1553 C C . LEU A 1 191 ? 14.363 11.722 -0.140 1.00 98.50 191 LEU A C 1
ATOM 1555 O O . LEU A 1 191 ? 14.752 11.343 -1.243 1.00 98.50 191 LEU A O 1
ATOM 1559 N N . ASP A 1 192 ? 15.077 11.548 0.967 1.00 98.31 192 ASP A N 1
ATOM 1560 C CA . ASP A 1 192 ? 16.409 10.946 0.987 1.00 98.31 192 ASP A CA 1
ATOM 1561 C C . ASP A 1 192 ? 16.413 9.538 0.388 1.00 98.31 192 ASP A C 1
ATOM 1563 O O . ASP A 1 192 ? 17.348 9.155 -0.322 1.00 98.31 192 ASP A O 1
ATOM 1567 N N . GLN A 1 193 ? 15.380 8.739 0.663 1.00 98.12 193 GLN A N 1
ATOM 1568 C CA . GLN A 1 193 ? 15.256 7.411 0.070 1.00 98.12 193 GLN A CA 1
ATOM 1569 C C . GLN A 1 193 ? 14.956 7.485 -1.433 1.00 98.12 193 GLN A C 1
ATOM 1571 O O . GLN A 1 193 ? 15.576 6.767 -2.219 1.00 98.12 193 GLN A O 1
ATOM 1576 N N . LEU A 1 194 ? 14.039 8.357 -1.861 1.00 98.31 194 LEU A N 1
ATOM 1577 C CA . LEU A 1 194 ? 13.695 8.511 -3.279 1.00 98.31 194 LEU A CA 1
ATOM 1578 C C . LEU A 1 194 ? 14.855 9.080 -4.105 1.00 98.31 194 LEU A C 1
ATOM 1580 O O . LEU A 1 194 ? 15.069 8.639 -5.234 1.00 98.31 194 LEU A O 1
ATOM 1584 N N . TYR A 1 195 ? 15.626 10.018 -3.553 1.00 98.25 195 TYR A N 1
ATOM 1585 C CA . TYR A 1 195 ? 16.830 10.549 -4.188 1.00 98.25 195 TYR A CA 1
ATOM 1586 C C . TYR A 1 195 ? 17.898 9.470 -4.351 1.00 98.25 195 TYR A C 1
ATOM 1588 O O . TYR A 1 195 ? 18.426 9.311 -5.452 1.00 98.25 195 TYR A O 1
ATOM 1596 N N . ARG A 1 196 ? 18.130 8.655 -3.314 1.00 97.12 196 ARG A N 1
ATOM 1597 C CA . ARG A 1 196 ? 19.021 7.490 -3.409 1.00 97.12 196 ARG A CA 1
ATOM 1598 C C . ARG A 1 196 ? 18.587 6.529 -4.514 1.00 97.12 196 ARG A C 1
ATOM 1600 O O . ARG A 1 196 ? 19.414 6.153 -5.338 1.00 97.12 196 ARG A O 1
ATOM 1607 N N . LEU A 1 197 ? 17.300 6.182 -4.587 1.00 96.25 197 LEU A N 1
ATOM 1608 C CA . LEU A 1 197 ? 16.777 5.320 -5.656 1.00 96.25 197 LEU A CA 1
ATOM 1609 C C . LEU A 1 197 ? 16.945 5.941 -7.048 1.00 96.25 197 LEU A C 1
ATOM 1611 O O . LEU A 1 197 ? 17.314 5.260 -8.002 1.00 96.25 197 LEU A O 1
ATOM 1615 N N . LYS A 1 198 ? 16.708 7.247 -7.182 1.00 95.75 198 LYS A N 1
ATOM 1616 C CA . LYS A 1 198 ? 16.882 7.966 -8.450 1.00 95.75 198 LYS A CA 1
ATOM 1617 C C . LYS A 1 198 ? 18.326 7.908 -8.960 1.00 95.75 198 LYS A C 1
ATOM 1619 O O . LYS A 1 198 ? 18.534 7.865 -10.170 1.00 95.75 198 LYS A O 1
ATOM 1624 N N . GLU A 1 199 ? 19.306 7.937 -8.061 1.00 93.38 199 GLU A N 1
ATOM 1625 C CA . GLU A 1 199 ? 20.732 7.879 -8.401 1.00 93.38 199 GLU A CA 1
ATOM 1626 C C . GLU A 1 199 ? 21.211 6.468 -8.751 1.00 93.38 199 GLU A C 1
ATOM 1628 O O . GLU A 1 199 ? 22.079 6.317 -9.613 1.00 93.38 199 GLU A O 1
ATOM 1633 N N . THR A 1 200 ? 20.663 5.441 -8.098 1.00 90.12 200 THR A N 1
ATOM 1634 C CA . THR A 1 200 ? 21.062 4.042 -8.310 1.00 90.12 200 THR A CA 1
ATOM 1635 C C . THR A 1 200 ? 20.400 3.404 -9.525 1.00 90.12 200 THR A C 1
ATOM 1637 O O . THR A 1 200 ? 20.934 2.428 -10.060 1.00 90.12 200 THR A O 1
ATOM 1640 N N . LEU A 1 201 ? 19.263 3.934 -9.985 1.00 83.69 201 LEU A N 1
ATOM 1641 C CA . LEU A 1 201 ? 18.587 3.417 -11.168 1.00 83.69 201 LEU A CA 1
ATOM 1642 C C . LEU A 1 201 ? 19.471 3.560 -12.417 1.00 83.69 201 LEU A C 1
ATOM 1644 O O . LEU A 1 201 ? 20.021 4.638 -12.672 1.00 83.69 201 LEU A O 1
ATOM 1648 N N . PRO A 1 202 ? 19.586 2.503 -13.245 1.00 71.56 202 PRO A N 1
ATOM 1649 C CA . PRO A 1 202 ? 20.283 2.603 -14.515 1.00 71.56 202 PRO A CA 1
ATOM 1650 C C . PRO A 1 202 ? 19.657 3.729 -15.335 1.00 71.56 202 PRO A C 1
ATOM 1652 O O . PRO A 1 202 ? 18.446 3.735 -15.566 1.00 71.56 202 PRO A O 1
ATOM 1655 N N . ARG A 1 203 ? 20.473 4.684 -15.800 1.00 57.84 203 ARG A N 1
ATOM 1656 C CA . ARG A 1 203 ? 20.007 5.651 -16.796 1.00 57.84 203 ARG A CA 1
ATOM 1657 C C . ARG A 1 203 ? 19.515 4.844 -17.990 1.00 57.84 203 ARG A C 1
ATOM 1659 O O . ARG A 1 203 ? 20.310 4.145 -18.617 1.00 57.84 203 ARG A O 1
ATOM 1666 N N . GLN A 1 204 ? 18.221 4.923 -18.295 1.00 51.81 204 GLN A N 1
ATOM 1667 C CA . GLN A 1 204 ? 17.739 4.462 -19.587 1.00 51.81 204 GLN A CA 1
ATOM 1668 C C . GLN A 1 204 ? 18.417 5.350 -20.628 1.00 51.81 204 GLN A C 1
ATOM 1670 O O . GLN A 1 204 ? 18.046 6.507 -20.819 1.00 51.81 204 GLN A O 1
ATOM 1675 N N . ASN A 1 205 ? 19.487 4.837 -21.236 1.00 38.88 205 ASN A N 1
ATOM 1676 C CA . ASN A 1 205 ? 20.042 5.426 -22.439 1.00 38.88 205 ASN A CA 1
ATOM 1677 C C . ASN A 1 205 ? 18.912 5.383 -23.462 1.00 38.88 205 ASN A C 1
ATOM 1679 O O . ASN A 1 205 ? 18.520 4.301 -23.896 1.00 38.88 205 ASN A O 1
ATOM 1683 N N . GLY A 1 206 ? 18.346 6.548 -23.776 1.00 38.84 206 GLY A N 1
ATOM 1684 C CA . GLY A 1 206 ? 17.387 6.676 -24.857 1.00 38.84 206 GLY A CA 1
ATOM 1685 C C . GLY A 1 206 ? 18.017 6.092 -26.114 1.00 38.84 206 GLY A C 1
ATOM 1686 O O . GLY A 1 206 ? 19.005 6.627 -26.612 1.00 38.84 206 GLY A O 1
ATOM 1687 N N . GLY A 1 207 ? 17.473 4.968 -26.575 1.00 36.84 207 GLY A N 1
ATOM 1688 C CA . GLY A 1 207 ? 17.748 4.449 -27.902 1.00 36.84 207 GLY A CA 1
ATOM 1689 C C . GLY A 1 207 ? 17.227 5.465 -28.906 1.00 36.84 207 GLY A C 1
ATOM 1690 O O . GLY A 1 207 ? 16.025 5.545 -29.142 1.00 36.84 207 GLY A O 1
ATOM 1691 N N . ALA A 1 208 ? 18.137 6.279 -29.424 1.00 36.91 208 ALA A N 1
ATOM 1692 C CA . ALA A 1 208 ? 17.981 6.942 -30.700 1.00 36.91 208 ALA A CA 1
ATOM 1693 C C . ALA A 1 208 ? 18.811 6.127 -31.696 1.00 36.91 208 ALA A C 1
ATOM 1695 O O . ALA A 1 208 ? 20.029 6.292 -31.749 1.00 36.91 208 ALA A O 1
ATOM 1696 N N . ASP A 1 209 ? 18.133 5.225 -32.403 1.00 35.16 209 ASP A N 1
ATOM 1697 C CA . ASP A 1 209 ? 18.514 4.814 -33.757 1.00 35.16 209 ASP A CA 1
ATOM 1698 C C . ASP A 1 209 ? 17.629 5.586 -34.746 1.00 35.16 209 ASP A C 1
ATOM 1700 O O . ASP A 1 209 ? 16.412 5.723 -34.462 1.00 35.16 209 ASP A O 1
#

pLDDT: mean 92.78, std 10.73, range [35.16, 98.69]

Radius of gyration: 17.57 Å; chains: 1; bounding box: 42×37×56 Å

Sequence (209 aa):
MLAKQLHGFFEHVDQQGYLGQFPLNRPSQAHFIDLADRLLSNPPVVSREADDLYTILQNMAHFFRIIGKENILLIKTILDRERDTIEDVASELFLWITLEGCQEELLPFSPTLTKVYEYAGFFLNTMGGRSYLFRRDSRSRLLVNYYAILIVDRANALGINHHGIDISQPIPQLIQEIESSTQLVNKEDYLDQLYRLKETLPRQNGGAD

Secondary structure (DSSP, 8-state):
-HHHHHHHHHHHHHT-GGGGGS--SS-HHHHHHHHHHHHHTS----SSGGG-HHHHHHHHTHHHHHHHHHHHHHHHHHHHHSTTTHHHHHHHHHHHHH-SS--BTTB-----HHHHHHHHHHHHH-HHHHHHHHTS-HHHHHHHHHHHHHHHHHHHHTT--TT----TTHHHHHHHHHHH-SS-TTHHHHHHHHHHHHHHS--------